Protein 6IIX (pdb70)

Foldseek 3Di:
DQLVCLCVVQVHDPVCSVVSVVLVVLFFDPPHFDFDADVVQVVVCVLLQADPVLSVLCRVPPDDCVVPVSLSSCLRSLLSVLLVCQVPQVDQLDSGAQTDCVVPSCSQASLVRSLRRLLVVLVVVCVVLVNDPVFLSVLSSCQNVQQVLCCQLPVDGHHGVRSVCSQSSSNQWTDQFQKIWGWDADPVRQTAIEIDGRPPDDAPAPVRVLNSLQVPCVVCCRRVVVRRHFKYKYWALLLFPVCPVFDDPVHPSVVVSVQWDFDDDDDDFLDAVCLVRLCCVPFVDDPDDLVPTDDPDSSSVVSSVQVVVVTHGGTTMTMHGGD

Radius of gyration: 20.53 Å; Cα contacts (8 Å, |Δi|>4): 499; chains: 1; bounding box: 49×58×38 Å

B-factor: mean 24.67, std 11.93, range [8.08, 101.29]

Secondary structure (DSSP, 8-state):
--HHHHHHHHT--GGGHHHHHHHHHH-S-SS------HHHHHHHHHHTT--HHHHHHHHHH---TTTSHHHHHHHHHHHHHHHTTTT-TTS-----PPPPGGGHHHHHTHHHHHHHHHHHHHHHHHHHTT--HHHHHHHHTHHHHHHHHHHHHHSS-----HHHHHHHHTT-EEEETTEEEEEEE-TT--EEEEEE--STTSS--HHHHHHHHHHHHHHHHHH-TTT---EEEEEEGGG-GGGGGTS-TT-HHHHHHTT-EE-SPPPPTT--TTHHHHHHHHH---S--GGGS---SHHHHHHHHHHHTT-----EEEEEE--

Structure (mmCIF, N/CA/C/O backbone):
data_6IIX
#
_entry.id   6IIX
#
_cell.length_a   132.536
_cell.length_b   132.536
_cell.length_c   48.598
_cell.angle_alpha   90.00
_cell.angle_beta   90.00
_cell.angle_gamma   120.00
#
_symmetry.space_group_name_H-M   'P 65'
#
loop_
_entity.id
_entity.type
_entity.pdbx_description
1 polymer acyltransferase
2 non-polymer 'OCTANOYL-COENZYME A'
3 non-polymer 'SULFATE ION'
4 water water
#
loop_
_atom_site.group_PDB
_atom_site.id
_atom_site.type_symbol
_atom_site.label_atom_id
_atom_site.label_alt_id
_atom_site.label_comp_id
_atom_site.label_asym_id
_atom_site.label_entity_id
_atom_site.label_seq_id
_atom_site.pdbx_PDB_ins_code
_atom_site.Cartn_x
_atom_site.Cartn_y
_atom_site.Cartn_z
_atom_site.occupancy
_atom_site.B_iso_or_equiv
_atom_site.auth_seq_id
_atom_site.auth_comp_id
_atom_site.auth_asym_id
_atom_site.auth_atom_id
_atom_site.pdbx_PDB_model_num
ATOM 1 N N . MET A 1 23 ? -47.323 -37.396 10.192 1.00 50.80 1 MET A N 1
ATOM 2 C CA A MET A 1 23 ? -46.061 -36.643 10.425 0.50 49.95 1 MET A CA 1
ATOM 3 C CA B MET A 1 23 ? -46.078 -36.580 10.380 0.50 49.79 1 MET A CA 1
ATOM 4 C C . MET A 1 23 ? -46.235 -35.638 11.549 1.00 51.08 1 MET A C 1
ATOM 5 O O . MET A 1 23 ? -47.323 -35.108 11.760 1.00 52.30 1 MET A O 1
ATOM 14 N N . ASP A 1 24 ? -45.146 -35.394 12.271 1.00 51.09 2 ASP A N 1
ATOM 15 C CA . ASP A 1 24 ? -45.148 -34.393 13.324 1.00 52.83 2 ASP A CA 1
ATOM 16 C C . ASP A 1 24 ? -44.436 -33.143 12.778 1.00 48.49 2 ASP A C 1
ATOM 17 O O . ASP A 1 24 ? -43.657 -33.239 11.820 1.00 49.73 2 ASP A O 1
ATOM 22 N N . PRO A 1 25 ? -44.718 -31.970 13.367 1.00 43.47 3 PRO A N 1
ATOM 23 C CA . PRO A 1 25 ? -44.195 -30.719 12.811 1.00 41.76 3 PRO A CA 1
ATOM 24 C C . PRO A 1 25 ? -42.674 -30.579 12.802 1.00 38.36 3 PRO A C 1
ATOM 25 O O . PRO A 1 25 ? -42.157 -29.870 11.952 1.00 33.17 3 PRO A O 1
ATOM 29 N N . GLU A 1 26 ? -41.964 -31.221 13.733 1.00 38.32 4 GLU A N 1
ATOM 30 C CA . GLU A 1 26 ? -40.493 -31.149 13.723 1.00 38.90 4 GLU A CA 1
ATOM 31 C C . GLU A 1 26 ? -39.875 -31.855 12.523 1.00 35.02 4 GLU A C 1
ATOM 32 O O . GLU A 1 26 ? -38.907 -31.361 11.943 1.00 32.54 4 GLU A O 1
ATOM 38 N N . THR A 1 27 ? -40.444 -32.998 12.155 1.00 35.66 5 THR A N 1
ATOM 39 C CA . THR A 1 27 ? -40.043 -33.738 10.960 1.00 34.58 5 THR A CA 1
ATOM 40 C C . THR A 1 27 ? -40.225 -32.896 9.699 1.00 32.63 5 THR A C 1
ATOM 41 O O . THR A 1 27 ? -39.376 -32.909 8.796 1.00 31.46 5 THR A O 1
ATOM 45 N N . VAL A 1 28 ? -41.346 -32.179 9.646 1.00 31.51 6 VAL A N 1
ATOM 46 C CA . VAL A 1 28 ? -41.667 -31.302 8.522 1.00 28.44 6 VAL A CA 1
ATOM 47 C C . VAL A 1 28 ? -40.663 -30.164 8.488 1.00 26.87 6 VAL A C 1
ATOM 48 O O . VAL A 1 28 ? -40.090 -29.869 7.446 1.00 23.43 6 VAL A O 1
ATOM 52 N N . ARG A 1 29 ? -40.439 -29.518 9.631 1.00 25.54 7 ARG A N 1
ATOM 53 C CA . ARG A 1 29 ? -39.520 -28.385 9.666 1.00 26.80 7 ARG A CA 1
ATOM 54 C C . ARG A 1 29 ? -38.133 -28.787 9.173 1.00 26.17 7 ARG A C 1
ATOM 55 O O . ARG A 1 29 ? -37.503 -28.094 8.362 1.00 25.98 7 ARG A O 1
ATOM 63 N N . ILE A 1 30 ? -37.664 -29.909 9.701 1.00 27.44 8 ILE A N 1
ATOM 64 C CA . ILE A 1 30 ? -36.335 -30.418 9.378 1.00 28.69 8 ILE A CA 1
ATOM 65 C C . ILE A 1 30 ? -36.255 -30.815 7.903 1.00 25.97 8 ILE A C 1
ATOM 66 O O . ILE A 1 30 ? -35.310 -30.418 7.205 1.00 24.82 8 ILE A O 1
ATOM 71 N N . ALA A 1 31 ? -37.246 -31.568 7.428 1.00 25.28 9 ALA A N 1
ATOM 72 C CA . ALA A 1 31 ? -37.269 -32.024 6.022 1.00 23.25 9 ALA A CA 1
ATOM 73 C C . ALA A 1 31 ? -37.300 -30.896 5.020 1.00 22.16 9 ALA A C 1
ATOM 74 O O . ALA A 1 31 ? -36.649 -30.975 3.965 1.00 21.16 9 ALA A O 1
ATOM 76 N N . LEU A 1 32 ? -38.058 -29.837 5.321 1.00 20.05 10 LEU A N 1
ATOM 77 C CA . LEU A 1 32 ? -38.137 -28.713 4.416 1.00 20.06 10 LEU A CA 1
ATOM 78 C C . LEU A 1 32 ? -37.030 -27.688 4.584 1.00 20.24 10 LEU A C 1
ATOM 79 O O . LEU A 1 32 ? -36.920 -26.796 3.766 1.00 20.39 10 LEU A O 1
ATOM 84 N N . GLY A 1 33 ? -36.203 -27.814 5.628 1.00 22.14 11 GLY A N 1
ATOM 85 C CA . GLY A 1 33 ? -35.079 -26.892 5.829 1.00 22.88 11 GLY A CA 1
ATOM 86 C C . GLY A 1 33 ? -35.496 -25.580 6.474 1.00 23.48 11 GLY A C 1
ATOM 87 O O . GLY A 1 33 ? -34.807 -24.580 6.330 1.00 23.97 11 GLY A O 1
ATOM 88 N N . LEU A 1 34 ? -36.623 -25.586 7.179 1.00 24.05 12 LEU A N 1
ATOM 89 C CA . LEU A 1 34 ? -37.184 -24.354 7.747 1.00 24.91 12 LEU A CA 1
ATOM 90 C C . LEU A 1 34 ? -36.461 -24.040 9.050 1.00 27.57 12 LEU A C 1
ATOM 91 O O . LEU A 1 34 ? -36.055 -24.946 9.776 1.00 28.30 12 LEU A O 1
ATOM 96 N N . GLU A 1 35 ? -36.306 -22.756 9.332 1.00 30.85 13 GLU A N 1
ATOM 97 C CA . GLU A 1 35 ? -35.552 -22.316 10.507 1.00 34.30 13 GLU A CA 1
ATOM 98 C C . GLU A 1 35 ? -36.305 -22.544 11.821 1.00 35.66 13 GLU A C 1
ATOM 99 O O . GLU A 1 35 ? -37.533 -22.683 11.847 1.00 31.61 13 GLU A O 1
ATOM 105 N N . GLU A 1 36 ? -35.563 -22.578 12.925 1.00 37.50 14 GLU A N 1
ATOM 106 C CA . GLU A 1 36 ? -36.157 -22.917 14.220 1.00 39.30 14 GLU A CA 1
ATOM 107 C C . GLU A 1 36 ? -37.314 -22.001 14.630 1.00 36.77 14 GLU A C 1
ATOM 108 O O . GLU A 1 36 ? -38.299 -22.476 15.199 1.00 36.05 14 GLU A O 1
ATOM 114 N N . ARG A 1 37 ? -37.221 -20.713 14.309 1.00 36.46 15 ARG A N 1
ATOM 115 C CA . ARG A 1 37 ? -38.283 -19.772 14.677 1.00 38.63 15 ARG A CA 1
ATOM 116 C C . ARG A 1 37 ? -39.640 -20.039 13.977 1.00 37.94 15 ARG A C 1
ATOM 117 O O . ARG A 1 37 ? -40.641 -19.427 14.356 1.00 39.08 15 ARG A O 1
ATOM 125 N N . THR A 1 38 ? -39.695 -20.958 12.997 1.00 32.55 16 THR A N 1
ATOM 126 C CA . THR A 1 38 ? -40.974 -21.359 12.391 1.00 30.02 16 THR A CA 1
ATOM 127 C C . THR A 1 38 ? -41.721 -22.419 13.216 1.00 30.69 16 THR A C 1
ATOM 128 O O . THR A 1 38 ? -42.876 -22.742 12.908 1.00 31.19 16 THR A O 1
ATOM 132 N N . ALA A 1 39 ? -41.082 -22.974 14.246 1.00 31.18 17 ALA A N 1
ATOM 133 C CA . ALA A 1 39 ? -41.653 -24.103 14.983 1.00 31.07 17 ALA A CA 1
ATOM 134 C C . ALA A 1 39 ? -43.028 -23.803 15.570 1.00 30.45 17 ALA A C 1
ATOM 135 O O . ALA A 1 39 ? -43.920 -24.635 15.481 1.00 29.53 17 ALA A O 1
ATOM 137 N N . ALA A 1 40 ? -43.202 -22.608 16.133 1.00 31.37 18 ALA A N 1
ATOM 138 C CA . ALA A 1 40 ? -44.493 -22.213 16.717 1.00 32.22 18 ALA A CA 1
ATOM 139 C C . ALA A 1 40 ? -45.627 -22.234 15.695 1.00 31.96 18 ALA A C 1
ATOM 140 O O . ALA A 1 40 ? -46.726 -22.726 15.990 1.00 33.01 18 ALA A O 1
ATOM 142 N N . TRP A 1 41 ? -45.355 -21.690 14.504 1.00 31.65 19 TRP A N 1
ATOM 143 C CA . TRP A 1 41 ? -46.290 -21.745 13.357 1.00 29.42 19 TRP A CA 1
ATOM 144 C C . TRP A 1 41 ? -46.629 -23.181 12.983 1.00 28.36 19 TRP A C 1
ATOM 145 O O . TRP A 1 41 ? -47.795 -23.528 12.812 1.00 26.68 19 TRP A O 1
ATOM 156 N N . LEU A 1 42 ? -45.610 -24.034 12.892 1.00 29.03 20 LEU A N 1
ATOM 157 C CA . LEU A 1 42 ? -45.851 -25.423 12.531 1.00 28.79 20 LEU A CA 1
ATOM 158 C C . LEU A 1 42 ? -46.642 -26.157 13.621 1.00 28.90 20 LEU A C 1
ATOM 159 O O . LEU A 1 42 ? -47.462 -27.001 13.313 1.00 27.72 20 LEU A O 1
ATOM 164 N N . THR A 1 43 ? -46.397 -25.831 14.890 1.00 30.51 21 THR A N 1
ATOM 165 C CA . THR A 1 43 ? -47.205 -26.371 15.993 1.00 31.55 21 THR A CA 1
ATOM 166 C C . THR A 1 43 ? -48.673 -25.930 15.870 1.00 30.82 21 THR A C 1
ATOM 167 O O . THR A 1 43 ? -49.598 -26.723 16.047 1.00 30.77 21 THR A O 1
ATOM 171 N N . GLU A 1 44 ? -48.875 -24.665 15.541 1.00 33.09 22 GLU A N 1
ATOM 172 C CA . GLU A 1 44 ? -50.218 -24.132 15.343 1.00 33.47 22 GLU A CA 1
ATOM 173 C C . GLU A 1 44 ? -50.954 -24.852 14.214 1.00 32.10 22 GLU A C 1
ATOM 174 O O . GLU A 1 44 ? -52.118 -25.228 14.371 1.00 28.59 22 GLU A O 1
ATOM 180 N N . LEU A 1 45 ? -50.254 -25.066 13.091 1.00 30.58 23 LEU A N 1
ATOM 181 C CA . LEU A 1 45 ? -50.796 -25.817 11.950 1.00 30.65 23 LEU A CA 1
ATOM 182 C C . LEU A 1 45 ? -51.084 -27.277 12.245 1.00 30.28 23 LEU A C 1
ATOM 183 O O . LEU A 1 45 ? -52.074 -27.835 11.755 1.00 28.66 23 LEU A O 1
ATOM 188 N N . ASP A 1 46 ? -50.199 -27.902 13.016 1.00 32.68 24 ASP A N 1
ATOM 189 C CA . ASP A 1 46 ? -50.403 -29.272 13.483 1.00 33.94 24 ASP A CA 1
ATOM 190 C C . ASP A 1 46 ? -51.725 -29.376 14.263 1.00 34.37 24 ASP A C 1
ATOM 191 O O . ASP A 1 46 ? -52.543 -30.252 13.992 1.00 34.47 24 ASP A O 1
ATOM 196 N N . GLU A 1 47 ? -51.944 -28.457 15.200 1.00 37.61 25 GLU A N 1
ATOM 197 C CA . GLU A 1 47 ? -53.173 -28.463 16.011 1.00 39.38 25 GLU A CA 1
ATOM 198 C C . GLU A 1 47 ? -54.433 -28.153 15.193 1.00 38.37 25 GLU A C 1
ATOM 199 O O . GLU A 1 47 ? -55.481 -28.746 15.425 1.00 36.34 25 GLU A O 1
ATOM 205 N N . LEU A 1 48 ? -54.316 -27.250 14.222 1.00 34.65 26 LEU A N 1
ATOM 206 C CA . LEU A 1 48 ? -55.401 -26.966 13.284 1.00 33.63 26 LEU A CA 1
ATOM 207 C C . LEU A 1 48 ? -55.772 -28.187 12.433 1.00 33.52 26 LEU A C 1
ATOM 208 O O . LEU A 1 48 ? -56.959 -28.474 12.214 1.00 31.59 26 LEU A O 1
ATOM 213 N N . GLY A 1 49 ? -54.757 -28.889 11.932 1.00 33.51 27 GLY A N 1
ATOM 214 C CA . GLY A 1 49 ? -54.974 -30.134 11.192 1.00 32.82 27 GLY A CA 1
ATOM 215 C C . GLY A 1 49 ? -55.460 -29.925 9.775 1.00 32.65 27 GLY A C 1
ATOM 216 O O . GLY A 1 49 ? -55.571 -28.776 9.322 1.00 30.76 27 GLY A O 1
ATOM 217 N N . PRO A 1 50 ? -55.757 -31.030 9.057 1.00 32.48 28 PRO A N 1
ATOM 218 C CA . PRO A 1 50 ? -56.182 -30.927 7.666 1.00 32.65 28 PRO A CA 1
ATOM 219 C C . PRO A 1 50 ? -57.567 -30.296 7.541 1.00 31.14 28 PRO A C 1
ATOM 220 O O . PRO A 1 50 ? -58.321 -30.284 8.515 1.00 28.86 28 PRO A O 1
ATOM 224 N N . PRO A 1 51 ? -57.883 -29.747 6.360 1.00 31.61 29 PRO A N 1
ATOM 225 C CA . PRO A 1 51 ? -59.181 -29.118 6.134 1.00 33.29 29 PRO A CA 1
ATOM 226 C C . PRO A 1 51 ? -60.294 -30.161 6.064 1.00 36.42 29 PRO A C 1
ATOM 227 O O . PRO A 1 51 ? -60.026 -31.310 5.724 1.00 33.99 29 PRO A O 1
ATOM 231 N N . ALA A 1 52 ? -61.523 -29.748 6.385 1.00 39.61 30 ALA A N 1
ATOM 232 C CA . ALA A 1 52 ? -62.706 -30.608 6.264 1.00 42.17 30 ALA A CA 1
ATOM 233 C C . ALA A 1 52 ? -62.871 -31.086 4.818 1.00 45.28 30 ALA A C 1
ATOM 234 O O . ALA A 1 52 ? -63.026 -32.278 4.568 1.00 46.68 30 ALA A O 1
ATOM 236 N N . GLU A 1 53 ? -62.813 -30.149 3.877 1.00 46.96 31 GLU A N 1
ATOM 237 C CA . GLU A 1 53 ? -62.764 -30.479 2.456 1.00 48.69 31 GLU A CA 1
ATOM 238 C C . GLU A 1 53 ? -61.301 -30.745 2.114 1.00 46.39 31 GLU A C 1
ATOM 239 O O . GLU A 1 53 ? -60.491 -29.821 2.216 1.00 43.61 31 GLU A O 1
ATOM 245 N N . PRO A 1 54 ? -60.948 -31.989 1.711 1.00 43.67 32 PRO A N 1
ATOM 246 C CA . PRO A 1 54 ? -59.523 -32.250 1.414 1.00 43.88 32 PRO A CA 1
ATOM 247 C C . PRO A 1 54 ? -58.964 -31.382 0.269 1.00 41.36 32 PRO A C 1
ATOM 248 O O . PRO A 1 54 ? -59.718 -30.953 -0.615 1.00 40.50 32 PRO A O 1
ATOM 252 N N . VAL A 1 55 ? -57.661 -31.112 0.302 1.00 40.93 33 VAL A N 1
ATOM 253 C CA . VAL A 1 55 ? -57.038 -30.258 -0.717 1.00 40.65 33 VAL A CA 1
ATOM 254 C C . VAL A 1 55 ? -56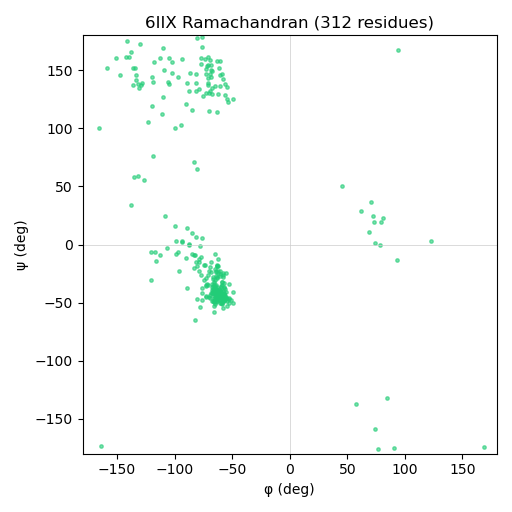.995 -30.959 -2.065 1.00 42.79 33 VAL A C 1
ATOM 255 O O . VAL A 1 55 ? -56.533 -32.091 -2.163 1.00 42.71 33 VAL A O 1
ATOM 259 N N . ARG A 1 56 ? -57.459 -30.259 -3.094 1.00 42.20 34 ARG A N 1
ATOM 260 C CA . ARG A 1 56 ? -57.339 -30.706 -4.465 1.00 41.07 34 ARG A CA 1
ATOM 261 C C . ARG A 1 56 ? -56.538 -29.656 -5.223 1.00 37.81 34 ARG A C 1
ATOM 262 O O . ARG A 1 56 ? -56.957 -28.492 -5.293 1.00 38.27 34 ARG A O 1
ATOM 270 N N . LEU A 1 57 ? -55.386 -30.046 -5.764 1.00 31.72 35 LEU A N 1
ATOM 271 C CA . LEU A 1 57 ? -54.700 -29.209 -6.724 1.00 30.09 35 LEU A CA 1
ATOM 272 C C . LEU A 1 57 ? -55.229 -29.516 -8.089 1.00 29.26 35 LEU A C 1
ATOM 273 O O . LEU A 1 57 ? -55.300 -30.688 -8.460 1.00 30.79 35 LEU A O 1
ATOM 278 N N . PRO A 1 58 ? -55.572 -28.478 -8.867 1.00 28.17 36 PRO A N 1
ATOM 279 C CA . PRO A 1 58 ? -55.779 -28.748 -10.269 1.00 28.09 36 PRO A CA 1
ATOM 280 C C . PRO A 1 58 ? -54.438 -29.120 -10.891 1.00 28.47 36 PRO A C 1
ATOM 281 O O . PRO A 1 58 ? -53.366 -28.703 -10.421 1.00 26.98 36 PRO A O 1
ATOM 285 N N . ARG A 1 59 ? -54.507 -29.958 -11.901 1.00 30.63 37 ARG A N 1
ATOM 286 C CA . ARG A 1 59 ? -53.321 -30.467 -12.541 1.00 30.78 37 ARG A CA 1
ATOM 287 C C . ARG A 1 59 ? -53.592 -30.449 -14.018 1.00 30.45 37 ARG A C 1
ATOM 288 O O . ARG A 1 59 ? -54.737 -30.282 -14.437 1.00 30.37 37 ARG A O 1
ATOM 296 N N . GLY A 1 60 ? -52.529 -30.593 -14.803 1.00 33.23 38 GLY A N 1
ATOM 297 C CA . GLY A 1 60 ? -52.646 -30.649 -16.259 1.00 34.20 38 GLY A CA 1
ATOM 298 C C . GLY A 1 60 ? -53.325 -29.423 -16.839 1.00 38.13 38 GLY A C 1
ATOM 299 O O . GLY A 1 60 ? -53.065 -28.293 -16.394 1.00 33.81 38 GLY A O 1
ATOM 300 N N . GLU A 1 61 ? -54.222 -29.639 -17.801 1.00 39.68 39 GLU A N 1
ATOM 301 C CA . GLU A 1 61 ? -54.851 -28.537 -18.534 1.00 42.63 39 GLU A CA 1
ATOM 302 C C . GLU A 1 61 ? -55.847 -27.734 -17.712 1.00 40.09 39 GLU A C 1
ATOM 303 O O . GLU A 1 61 ? -56.092 -26.568 -18.033 1.00 39.44 39 GLU A O 1
ATOM 309 N N . GLU A 1 62 ? -56.436 -28.355 -16.694 1.00 36.78 40 GLU A N 1
ATOM 310 C CA . GLU A 1 62 ? -57.287 -27.637 -15.751 1.00 36.73 40 GLU A CA 1
ATOM 311 C C . GLU A 1 62 ? -56.464 -26.578 -15.033 1.00 32.86 40 GLU A C 1
ATOM 312 O O . GLU A 1 62 ? -56.906 -25.440 -14.891 1.00 29.94 40 GLU A O 1
ATOM 318 N N . ALA A 1 63 ? -55.282 -26.981 -14.576 1.00 31.25 41 ALA A N 1
ATOM 319 C CA . ALA A 1 63 ? -54.347 -26.061 -13.936 1.00 29.60 41 ALA A CA 1
ATOM 320 C C . ALA A 1 63 ? -53.873 -24.985 -14.915 1.00 29.74 41 ALA A C 1
ATOM 321 O O . ALA A 1 63 ? -53.770 -23.809 -14.546 1.00 23.73 41 ALA A O 1
ATOM 323 N N . ARG A 1 64 ? -53.600 -25.359 -16.167 1.00 27.89 42 ARG A N 1
ATOM 324 C CA . ARG A 1 64 ? -53.206 -24.356 -17.166 1.00 29.84 42 ARG A CA 1
ATOM 325 C C . ARG A 1 64 ? -54.288 -23.314 -17.421 1.00 28.31 42 ARG A C 1
ATOM 326 O O . ARG A 1 64 ? -53.982 -22.130 -17.536 1.00 28.00 42 ARG A O 1
ATOM 334 N N . ASP A 1 65 ? -55.541 -23.759 -17.503 1.00 28.44 43 ASP A N 1
ATOM 335 C CA . ASP A 1 65 ? -56.674 -22.855 -17.696 1.00 30.01 43 ASP A CA 1
ATOM 336 C C . ASP A 1 65 ? -56.836 -21.895 -16.501 1.00 26.81 43 ASP A C 1
ATOM 337 O O . ASP A 1 65 ? -57.051 -20.708 -16.706 1.00 26.58 43 ASP A O 1
ATOM 342 N N . LEU A 1 66 ? -56.724 -22.418 -15.288 1.00 24.90 44 LEU A N 1
ATOM 343 C CA . LEU A 1 66 ? -56.827 -21.571 -14.072 1.00 24.25 44 LEU A CA 1
ATOM 344 C C . LEU A 1 66 ? -55.663 -20.558 -13.985 1.00 23.70 44 LEU A C 1
ATOM 345 O O . LEU A 1 66 ? -55.868 -19.355 -13.724 1.00 21.18 44 LEU A O 1
ATOM 350 N N . LEU A 1 67 ? -54.444 -21.041 -14.206 1.00 21.93 45 LEU A N 1
ATOM 351 C CA . LEU A 1 67 ? -53.276 -20.171 -14.216 1.00 22.02 45 LEU A CA 1
ATOM 352 C C . LEU A 1 67 ? -53.354 -19.035 -15.247 1.00 22.66 45 LEU A C 1
ATOM 353 O O . LEU A 1 67 ? -52.964 -17.901 -14.951 1.00 20.25 45 LEU A O 1
ATOM 358 N N . ARG A 1 68 ? -53.883 -19.340 -16.437 1.00 23.33 46 ARG A N 1
ATOM 359 C CA . ARG A 1 68 ? -54.117 -18.334 -17.473 1.00 26.14 46 ARG A CA 1
ATOM 360 C C . ARG A 1 68 ? -55.180 -17.315 -17.045 1.00 24.14 46 ARG A C 1
ATOM 361 O O . ARG A 1 68 ? -54.982 -16.125 -17.209 1.00 24.16 46 ARG A O 1
ATOM 369 N N . ARG A 1 69 ? -56.275 -17.783 -16.464 1.00 24.36 47 ARG A N 1
ATOM 370 C CA . ARG A 1 69 ? -57.295 -16.882 -15.893 1.00 25.34 47 ARG A CA 1
ATOM 371 C C . ARG A 1 69 ? -56.746 -15.957 -14.789 1.00 24.01 47 ARG A C 1
ATOM 372 O O . ARG A 1 69 ? -57.174 -14.788 -14.657 1.00 23.07 47 ARG A O 1
ATOM 380 N N . LEU A 1 70 ? -55.773 -16.459 -14.043 1.00 20.28 48 LEU A N 1
ATOM 381 C CA . LEU A 1 70 ? -55.066 -15.651 -13.043 1.00 19.60 48 LEU A CA 1
ATOM 382 C C . LEU A 1 70 ? -53.894 -14.829 -13.588 1.00 18.69 48 LEU A C 1
ATOM 383 O O . LEU A 1 70 ? -53.144 -14.253 -12.813 1.00 16.66 48 LEU A O 1
ATOM 388 N N . GLU A 1 71 ? -53.740 -14.756 -14.918 1.00 19.09 49 GLU A N 1
ATOM 389 C CA . GLU A 1 71 ? -52.720 -13.933 -15.593 1.00 19.38 49 GLU A CA 1
ATOM 390 C C . GLU A 1 71 ? -51.270 -14.316 -15.255 1.00 18.12 49 GLU A C 1
ATOM 391 O O . GLU A 1 71 ? -50.364 -13.491 -15.296 1.00 18.09 49 GLU A O 1
ATOM 397 N N . VAL A 1 72 ? -51.060 -15.592 -14.933 1.00 17.51 50 VAL A N 1
ATOM 398 C CA . VAL A 1 72 ? -49.727 -16.105 -14.644 1.00 17.50 50 VAL A CA 1
ATOM 399 C C . VAL A 1 72 ? -49.025 -16.240 -16.004 1.00 19.19 50 VAL A C 1
ATOM 400 O O . VAL A 1 72 ? -49.608 -16.800 -16.912 1.00 19.94 50 VAL A O 1
ATOM 404 N N . PRO A 1 73 ? -47.824 -15.674 -16.149 1.00 21.24 51 PRO A N 1
ATOM 405 C CA . PRO A 1 73 ? -47.152 -15.770 -17.457 1.00 22.42 51 PRO A CA 1
ATOM 406 C C . PRO A 1 73 ? -46.920 -17.212 -17.896 1.00 24.07 51 PRO A C 1
ATOM 407 O O . PRO A 1 73 ? -46.721 -18.089 -17.070 1.00 21.38 51 PRO A O 1
ATOM 411 N N . GLU A 1 74 ? -46.979 -17.438 -19.208 1.00 26.27 52 GLU A N 1
ATOM 412 C CA . GLU A 1 74 ? -46.972 -18.796 -19.763 1.00 27.32 52 GLU A CA 1
ATOM 413 C C . GLU A 1 74 ? -45.757 -19.640 -19.324 1.00 25.18 52 GLU A C 1
ATOM 414 O O . GLU A 1 74 ? -45.897 -20.838 -19.040 1.00 26.51 52 GLU A O 1
ATOM 420 N N . LEU A 1 75 ? -44.588 -19.017 -19.236 1.00 25.66 53 LEU A N 1
ATOM 421 C CA . LEU A 1 75 ? -43.374 -19.707 -18.794 1.00 27.36 53 LEU A CA 1
ATOM 422 C C . LEU A 1 75 ? -43.515 -20.285 -17.389 1.00 26.42 53 LEU A C 1
ATOM 423 O O . LEU A 1 75 ? -43.212 -21.450 -17.126 1.00 23.02 53 LEU A O 1
ATOM 428 N N . ASP A 1 76 ? -43.970 -19.435 -16.475 1.00 23.50 54 ASP A N 1
ATOM 429 C CA . ASP A 1 76 ? -44.135 -19.830 -15.091 1.00 22.00 54 ASP A CA 1
ATOM 430 C C . ASP A 1 76 ? -45.222 -20.866 -14.957 1.00 19.56 54 ASP A C 1
ATOM 431 O O . ASP A 1 76 ? -45.060 -21.790 -14.178 1.00 20.73 54 ASP A O 1
ATOM 436 N N . ALA A 1 77 ? -46.314 -20.706 -15.706 1.00 19.29 55 ALA A N 1
ATOM 437 C CA . ALA A 1 77 ? -47.462 -21.584 -15.636 1.00 20.11 55 ALA A CA 1
ATOM 438 C C . ALA A 1 77 ? -47.072 -23.023 -15.996 1.00 21.02 55 ALA A C 1
ATOM 439 O O . ALA A 1 77 ? -47.421 -23.953 -15.295 1.00 19.64 55 ALA A O 1
ATOM 441 N N . GLU A 1 78 ? -46.341 -23.166 -17.095 1.00 23.74 56 GLU A N 1
ATOM 442 C CA . GLU A 1 78 ? -45.808 -24.472 -17.518 1.00 24.62 56 GLU A CA 1
ATOM 443 C C . GLU A 1 78 ? -44.960 -25.095 -16.401 1.00 22.78 56 GLU A C 1
ATOM 444 O O . GLU A 1 78 ? -45.100 -26.285 -16.093 1.00 21.58 56 GLU A O 1
ATOM 450 N N . GLU A 1 79 ? -44.102 -24.287 -15.777 1.00 21.81 57 GLU A N 1
ATOM 451 C CA . GLU A 1 79 ? -43.258 -24.764 -14.685 1.00 21.06 57 GLU A CA 1
ATOM 452 C C . GLU A 1 79 ? -44.031 -25.169 -13.429 1.00 19.40 57 GLU A C 1
ATOM 453 O O . GLU A 1 79 ? -43.697 -26.148 -12.778 1.00 17.32 57 GLU A O 1
ATOM 459 N N . ILE A 1 80 ? -45.057 -24.390 -13.079 1.00 18.38 58 ILE A N 1
ATOM 460 C CA . ILE A 1 80 ? -45.934 -24.706 -11.951 1.00 16.96 58 ILE A CA 1
ATOM 461 C C . ILE A 1 80 ? -46.691 -26.024 -12.152 1.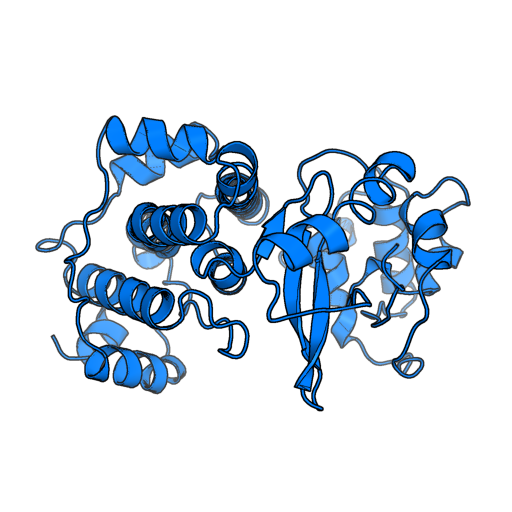00 17.07 58 ILE A C 1
ATOM 462 O O . ILE A 1 80 ? -46.758 -26.844 -11.250 1.00 17.70 58 ILE A O 1
ATOM 467 N N . VAL A 1 81 ? -47.235 -26.235 -13.341 1.00 18.45 59 VAL A N 1
ATOM 468 C CA . VAL A 1 81 ? -47.988 -27.460 -13.611 1.00 19.75 59 VAL A CA 1
ATOM 469 C C . VAL A 1 81 ? -47.026 -28.664 -13.561 1.00 19.52 59 VAL A C 1
ATOM 470 O O . VAL A 1 81 ? -47.360 -29.707 -12.975 1.00 19.57 59 VAL A O 1
ATOM 474 N N . ALA A 1 82 ? -45.838 -28.496 -14.128 1.00 20.43 60 ALA A N 1
ATOM 475 C CA . ALA A 1 82 ? -44.878 -29.618 -14.216 1.00 20.88 60 ALA A CA 1
ATOM 476 C C . ALA A 1 82 ? -44.441 -30.104 -12.842 1.00 21.36 60 ALA A C 1
ATOM 477 O O . ALA A 1 82 ? -44.316 -31.304 -12.630 1.00 22.88 60 ALA A O 1
ATOM 479 N N . ALA A 1 83 ? -44.240 -29.167 -11.915 1.00 20.31 61 ALA A N 1
ATOM 480 C CA . ALA A 1 83 ? -43.695 -29.451 -10.578 1.00 19.97 61 ALA A CA 1
ATOM 481 C C . ALA A 1 83 ? -44.736 -29.689 -9.476 1.00 18.98 61 ALA A C 1
ATOM 482 O O . ALA A 1 83 ? -44.362 -29.904 -8.307 1.00 19.31 61 ALA A O 1
ATOM 484 N N . ALA A 1 84 ? -46.022 -29.687 -9.833 1.00 19.49 62 ALA A N 1
ATOM 485 C CA . ALA A 1 84 ? -47.098 -29.844 -8.861 1.00 19.70 62 ALA A CA 1
ATOM 486 C C . ALA A 1 84 ? -46.824 -31.025 -7.959 1.00 21.98 62 ALA A C 1
ATOM 487 O O . ALA A 1 84 ? -46.559 -32.133 -8.455 1.00 21.73 62 ALA A O 1
ATOM 489 N N . PRO A 1 85 ? -46.832 -30.803 -6.649 1.00 20.53 63 PRO A N 1
ATOM 490 C CA . PRO A 1 85 ? -46.408 -31.855 -5.760 1.00 21.22 63 PRO A CA 1
ATOM 491 C C . PRO A 1 85 ? -47.451 -32.967 -5.577 1.00 22.79 63 PRO A C 1
ATOM 492 O O . PRO A 1 85 ? -48.603 -32.842 -6.000 1.00 21.62 63 PRO A O 1
ATOM 496 N N . ASP A 1 86 ? -46.994 -34.030 -4.931 1.00 23.31 64 ASP A N 1
ATOM 497 C CA . ASP A 1 86 ? -47.718 -35.264 -4.787 1.00 25.85 64 ASP A CA 1
ATOM 498 C C . ASP A 1 86 ? -47.714 -35.642 -3.316 1.00 24.21 64 ASP A C 1
ATOM 499 O O . ASP A 1 86 ? -46.673 -35.557 -2.682 1.00 24.49 64 ASP A O 1
ATOM 504 N N . PRO A 1 87 ? -48.861 -36.103 -2.774 1.00 23.47 65 PRO A N 1
ATOM 505 C CA . PRO A 1 87 ? -48.940 -36.479 -1.358 1.00 24.99 65 PRO A CA 1
ATOM 506 C C . PRO A 1 87 ? -47.943 -37.550 -0.937 1.00 26.20 65 PRO A C 1
ATOM 507 O O . PRO A 1 87 ? -47.430 -37.518 0.178 1.00 26.27 65 PRO A O 1
ATOM 511 N N . ASP A 1 88 ? -47.698 -38.509 -1.819 1.00 26.76 66 ASP A N 1
ATOM 512 C CA . ASP A 1 88 ? -46.805 -39.632 -1.481 1.00 29.13 66 ASP A CA 1
ATOM 513 C C . ASP A 1 88 ? -45.334 -39.284 -1.616 1.00 26.83 66 ASP A C 1
ATOM 514 O O . ASP A 1 88 ? -44.529 -39.589 -0.716 1.00 29.59 66 ASP A O 1
ATOM 519 N N . ARG A 1 89 ? -44.984 -38.652 -2.727 1.00 24.69 67 ARG A N 1
ATOM 520 C CA . ARG A 1 89 ? -43.598 -38.265 -2.977 1.00 25.72 67 ARG A CA 1
ATOM 521 C C . ARG A 1 89 ? -43.146 -37.015 -2.245 1.00 23.89 67 ARG A C 1
ATOM 522 O O . ARG A 1 89 ? -41.959 -36.847 -2.034 1.00 23.43 67 ARG A O 1
ATOM 530 N N . ASP A 1 90 ? -44.084 -36.156 -1.852 1.00 21.86 68 ASP A N 1
ATOM 531 C CA . ASP A 1 90 ? -43.755 -34.896 -1.178 1.00 21.79 68 ASP A CA 1
ATOM 532 C C . ASP A 1 90 ? -44.523 -34.783 0.129 1.00 22.02 68 ASP A C 1
ATOM 533 O O . ASP A 1 90 ? -45.235 -33.792 0.336 1.00 21.91 68 ASP A O 1
ATOM 538 N N . PRO A 1 91 ? -44.402 -35.774 1.038 1.00 22.52 69 PRO A N 1
ATOM 539 C CA . PRO A 1 91 ? -45.295 -35.777 2.189 1.00 23.05 69 PRO A CA 1
ATOM 540 C C . PRO A 1 91 ? -45.147 -34.594 3.141 1.00 22.18 69 PRO A C 1
ATOM 541 O O . PRO A 1 91 ? -46.154 -34.160 3.697 1.00 22.92 69 PRO A O 1
ATOM 545 N N . ALA A 1 92 ? -43.930 -34.087 3.340 1.00 21.84 70 ALA A N 1
ATOM 546 C CA . ALA A 1 92 ? -43.713 -32.929 4.238 1.00 21.68 70 ALA A CA 1
ATOM 547 C C . ALA A 1 92 ? -44.351 -31.685 3.647 1.00 21.34 70 ALA A C 1
ATOM 548 O O . ALA A 1 92 ? -45.091 -30.967 4.318 1.00 20.23 70 ALA A O 1
ATOM 550 N N . LEU A 1 93 ? -44.061 -31.449 2.376 1.00 20.42 71 LEU A N 1
ATOM 551 C CA . LEU A 1 93 ? -44.616 -30.308 1.651 1.00 22.41 71 LEU A CA 1
ATOM 552 C C . LEU A 1 93 ? -46.143 -30.417 1.556 1.00 22.75 71 LEU A C 1
ATOM 553 O O . LEU A 1 93 ? -46.863 -29.424 1.768 1.00 20.66 71 LEU A O 1
ATOM 558 N N . TRP A 1 94 ? -46.647 -31.626 1.279 1.00 21.67 72 TRP A N 1
ATOM 559 C CA . TRP A 1 94 ? -48.094 -31.851 1.266 1.00 21.09 72 TRP A CA 1
ATOM 560 C C . TRP A 1 94 ? -48.784 -31.578 2.616 1.00 21.59 72 TRP A C 1
ATOM 561 O O . TRP A 1 94 ? -49.859 -30.938 2.681 1.00 22.45 72 TRP A O 1
ATOM 572 N N . TRP A 1 95 ? -48.193 -32.074 3.692 1.00 22.39 73 TRP A N 1
ATOM 573 C CA . TRP A 1 95 ? -48.661 -31.780 5.050 1.00 23.28 73 TRP A CA 1
ATOM 574 C C . TRP A 1 95 ? -48.824 -30.255 5.246 1.00 23.60 73 TRP A C 1
ATOM 575 O O . TRP A 1 95 ? -49.863 -29.771 5.732 1.00 22.77 73 TRP A O 1
ATOM 586 N N . LEU A 1 96 ? -47.804 -29.518 4.832 1.00 22.72 74 LEU A N 1
ATOM 587 C CA . LEU A 1 96 ? -47.800 -28.056 4.971 1.00 20.72 74 LEU A CA 1
ATOM 588 C C . LEU A 1 96 ? -48.833 -27.392 4.062 1.00 21.58 74 LEU A C 1
ATOM 589 O O . LEU A 1 96 ? -49.541 -26.473 4.501 1.00 22.27 74 LEU A O 1
ATOM 594 N N . LEU A 1 97 ? -48.956 -27.872 2.827 1.00 20.53 75 LEU A N 1
ATOM 595 C CA . LEU A 1 97 ? -49.944 -27.349 1.886 1.00 21.09 75 LEU A CA 1
ATOM 596 C C . LEU A 1 97 ? -51.358 -27.449 2.433 1.00 21.59 75 LEU A C 1
ATOM 597 O O . LEU A 1 97 ? -52.122 -26.465 2.382 1.00 21.08 75 LEU A O 1
ATOM 602 N N . GLU A 1 98 ? -51.703 -28.619 2.959 1.00 20.81 76 GLU A N 1
ATOM 603 C CA . GLU A 1 98 ? -53.047 -28.850 3.498 1.00 22.71 76 GLU A CA 1
ATOM 604 C C . GLU A 1 98 ? -53.381 -27.913 4.642 1.00 22.01 76 GLU A C 1
ATOM 605 O O . GLU A 1 98 ? -54.460 -27.317 4.674 1.00 22.88 76 GLU A O 1
ATOM 611 N N . ARG A 1 99 ? -52.469 -27.845 5.599 1.00 21.45 77 ARG A N 1
ATOM 612 C CA . ARG A 1 99 ? -52.676 -27.049 6.802 1.00 21.81 77 ARG A CA 1
ATOM 613 C C . ARG A 1 99 ? -52.572 -25.550 6.534 1.00 20.80 77 ARG A C 1
ATOM 614 O O . ARG A 1 99 ? -53.316 -24.774 7.146 1.00 21.60 77 ARG A O 1
ATOM 622 N N . THR A 1 100 ? -51.693 -25.149 5.620 1.00 17.86 78 THR A N 1
ATOM 623 C CA . THR A 1 100 ? -51.594 -23.731 5.252 1.00 17.93 78 THR A CA 1
ATOM 624 C C . THR A 1 100 ? -52.887 -23.288 4.570 1.00 18.38 78 THR A C 1
ATOM 625 O O . THR A 1 100 ? -53.434 -22.214 4.888 1.00 18.53 78 THR A O 1
ATOM 629 N N . HIS A 1 101 ? -53.386 -24.092 3.636 1.00 18.08 79 HIS A N 1
ATOM 630 C CA . HIS A 1 101 ? -54.715 -23.851 3.046 1.00 18.33 79 HIS A CA 1
ATOM 631 C C . HIS A 1 101 ? -55.774 -23.717 4.137 1.00 19.90 79 HIS A C 1
ATOM 632 O O . HIS A 1 101 ? -56.589 -22.792 4.118 1.00 19.38 79 HIS A O 1
ATOM 639 N N . HIS A 1 102 ? -55.755 -24.626 5.106 1.00 19.13 80 HIS A N 1
ATOM 640 C CA . HIS A 1 102 ? -56.746 -24.610 6.163 1.00 21.71 80 HIS A CA 1
ATOM 641 C C . HIS A 1 102 ? -56.622 -23.329 7.005 1.00 20.99 80 HIS A C 1
ATOM 642 O O . HIS A 1 102 ? -57.643 -22.764 7.420 1.00 22.03 80 HIS A O 1
ATOM 649 N N . ALA A 1 103 ? -55.384 -22.884 7.260 1.00 20.15 81 ALA A N 1
ATOM 650 C CA . ALA A 1 103 ? -55.142 -21.720 8.098 1.00 20.91 81 ALA A CA 1
ATOM 651 C C . ALA A 1 103 ? -55.681 -20.460 7.427 1.00 21.49 81 ALA A C 1
ATOM 652 O O . ALA A 1 103 ? -56.070 -19.527 8.120 1.00 23.51 81 ALA A O 1
ATOM 654 N N . ILE A 1 104 ? -55.727 -20.446 6.099 1.00 19.37 82 ILE A N 1
ATOM 655 C CA . ILE A 1 104 ? -56.298 -19.315 5.360 1.00 19.20 82 ILE A CA 1
ATOM 656 C C . ILE A 1 104 ? -57.820 -19.375 5.379 1.00 19.17 82 ILE A C 1
ATOM 657 O O . ILE A 1 104 ? -58.479 -18.396 5.774 1.00 20.57 82 ILE A O 1
ATOM 662 N N . VAL A 1 105 ? -58.389 -20.505 4.964 1.00 18.25 83 VAL A N 1
ATOM 663 C CA . VAL A 1 105 ? -59.849 -20.638 4.890 1.00 19.63 83 VAL A CA 1
ATOM 664 C C . VAL A 1 105 ? -60.578 -20.534 6.234 1.00 20.18 83 VAL A C 1
ATOM 665 O O . VAL A 1 105 ? -61.727 -20.083 6.265 1.00 18.67 83 VAL A O 1
ATOM 669 N N . ARG A 1 106 ? -59.931 -20.919 7.335 1.00 21.24 84 ARG A N 1
ATOM 670 C CA . ARG A 1 106 ? -60.538 -20.74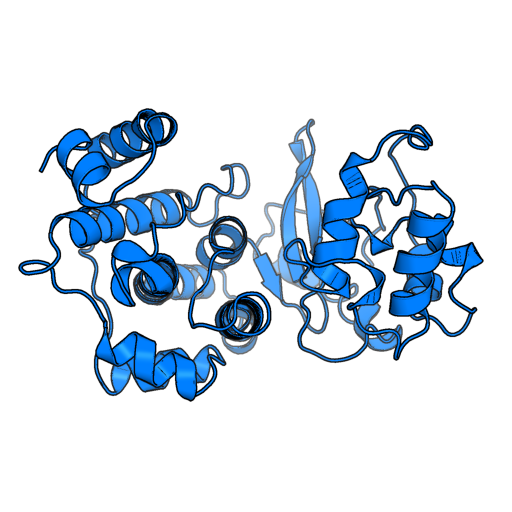4 8.662 1.00 23.40 84 ARG A CA 1
ATOM 671 C C . ARG A 1 106 ? -60.811 -19.242 8.954 1.00 22.73 84 ARG A C 1
ATOM 672 O O . ARG A 1 106 ? -61.628 -18.923 9.822 1.00 21.88 84 ARG A O 1
ATOM 680 N N . HIS A 1 107 ? -60.083 -18.346 8.268 1.00 20.25 85 HIS A N 1
ATOM 681 C CA . HIS A 1 107 ? -60.258 -16.909 8.417 1.00 19.14 85 HIS A CA 1
ATOM 682 C C . HIS A 1 107 ? -60.914 -16.264 7.190 1.00 17.55 85 HIS A C 1
ATOM 683 O O . HIS A 1 107 ? -60.796 -15.059 6.983 1.00 16.35 85 HIS A O 1
ATOM 690 N N . MET A 1 108 ? -61.663 -17.036 6.415 1.00 16.04 86 MET A N 1
ATOM 691 C CA . MET A 1 108 ? -62.411 -16.467 5.299 1.00 15.74 86 MET A CA 1
ATOM 692 C C . MET A 1 108 ? -63.329 -15.353 5.786 1.00 15.85 86 MET A C 1
ATOM 693 O O . MET A 1 108 ? -64.069 -15.525 6.777 1.00 14.77 86 MET A O 1
ATOM 698 N N . GLY A 1 109 ? -63.233 -14.207 5.127 1.00 14.22 87 GLY A N 1
ATOM 699 C CA . GLY A 1 109 ? -64.000 -13.012 5.486 1.00 16.01 87 GLY A CA 1
ATOM 700 C C . GLY A 1 109 ? -63.535 -12.291 6.730 1.00 16.24 87 GLY A C 1
ATOM 701 O O . GLY A 1 109 ? -64.126 -11.258 7.091 1.00 18.48 87 GLY A O 1
ATOM 702 N N . ASP A 1 110 ? -62.475 -12.774 7.381 1.00 15.36 88 ASP A N 1
ATOM 703 C CA . ASP A 1 110 ? -62.039 -12.217 8.683 1.00 17.15 88 ASP A CA 1
ATOM 704 C C . ASP A 1 110 ? -60.877 -11.250 8.480 1.00 15.80 88 ASP A C 1
ATOM 705 O O . ASP A 1 110 ? -59.729 -11.648 8.370 1.00 17.82 88 ASP A O 1
ATOM 710 N N . HIS A 1 111 ? -61.182 -9.970 8.485 1.00 16.57 89 HIS A N 1
ATOM 711 C CA . HIS A 1 111 ? -60.160 -8.952 8.253 1.00 17.38 89 HIS A CA 1
ATOM 712 C C . HIS A 1 111 ? -59.367 -8.579 9.503 1.00 18.37 89 HIS A C 1
ATOM 713 O O . HIS A 1 111 ? -58.372 -7.859 9.401 1.00 20.37 89 HIS A O 1
ATOM 720 N N . ARG A 1 112 ? -59.796 -9.053 10.676 1.00 18.12 90 ARG A N 1
ATOM 721 C CA . ARG A 1 112 ? -59.041 -8.803 11.903 1.00 18.76 90 ARG A CA 1
ATOM 722 C C . ARG A 1 112 ? -57.888 -9.787 12.111 1.00 21.29 90 ARG A C 1
ATOM 723 O O . ARG A 1 112 ? -56.973 -9.476 12.852 1.00 21.86 90 ARG A O 1
ATOM 731 N N . ALA A 1 113 ? -57.933 -10.951 11.461 1.00 21.18 91 ALA A N 1
ATOM 732 C CA . ALA A 1 113 ? -56.845 -11.913 11.544 1.00 22.45 91 ALA A CA 1
ATOM 733 C C . ALA A 1 113 ? -55.600 -11.377 10.850 1.00 21.94 91 ALA A C 1
ATOM 734 O O . ALA A 1 113 ? -55.680 -10.652 9.862 1.00 22.77 91 ALA A O 1
ATOM 736 N N . LYS A 1 114 ? -54.430 -11.688 11.404 1.00 23.59 92 LYS A N 1
ATOM 737 C CA . LYS A 1 114 ? -53.184 -11.208 10.803 1.00 24.80 92 LYS A CA 1
ATOM 738 C C . LYS A 1 114 ? -52.919 -11.965 9.519 1.00 21.56 92 LYS A C 1
ATOM 739 O O . LYS A 1 114 ? -53.415 -13.059 9.373 1.00 20.94 92 LYS A O 1
ATOM 745 N N . PRO A 1 115 ? -52.183 -11.356 8.587 1.00 21.64 93 PRO A N 1
ATOM 746 C CA . PRO A 1 115 ? -51.953 -11.950 7.261 1.00 21.62 93 PRO A CA 1
ATOM 747 C C . PRO A 1 115 ? -50.842 -13.003 7.287 1.00 22.89 93 PRO A C 1
ATOM 748 O O . PRO A 1 115 ? -49.802 -12.837 6.653 1.00 26.58 93 PRO A O 1
ATOM 752 N N . ARG A 1 116 ? -51.076 -14.086 7.994 1.00 23.53 94 ARG A N 1
ATOM 753 C CA . ARG A 1 116 ? -50.037 -15.089 8.167 1.00 25.75 94 ARG A CA 1
ATOM 754 C C . ARG A 1 116 ? -50.212 -16.157 7.099 1.00 22.75 94 ARG A C 1
ATOM 755 O O . ARG A 1 116 ? -51.080 -17.011 7.200 1.00 23.43 94 ARG A O 1
ATOM 763 N N . GLY A 1 117 ? -49.363 -16.086 6.075 1.00 21.07 95 GLY A N 1
ATOM 764 C CA . GLY A 1 117 ? -49.426 -17.008 4.943 1.00 20.34 95 GLY A CA 1
ATOM 765 C C . GLY A 1 117 ? -48.439 -18.146 5.099 1.00 20.66 95 GLY A C 1
ATOM 766 O O . GLY A 1 117 ? -48.439 -19.064 4.300 1.00 20.35 95 GLY A O 1
ATOM 767 N N . GLY A 1 118 ? -47.599 -18.078 6.132 1.00 19.35 96 GLY A N 1
ATOM 768 C CA . GLY A 1 118 ? -46.558 -19.054 6.347 1.00 18.96 96 GLY A CA 1
ATOM 769 C C . GLY A 1 118 ? -45.257 -18.609 5.738 1.00 18.30 96 GLY A C 1
ATOM 770 O O . GLY A 1 118 ? -45.209 -17.672 4.951 1.00 17.85 96 GLY A O 1
ATOM 771 N N . PRO A 1 119 ? -44.162 -19.307 6.096 1.00 18.10 97 PRO A N 1
ATOM 772 C CA . PRO A 1 119 ? -42.857 -18.921 5.642 1.00 18.06 97 PRO A CA 1
ATOM 773 C C . PRO A 1 119 ? -42.603 -19.330 4.191 1.00 18.53 97 PRO A C 1
ATOM 774 O O . PRO A 1 119 ? -43.257 -20.252 3.689 1.00 18.37 97 PRO A O 1
ATOM 778 N N . PRO A 1 120 ? -41.629 -18.695 3.542 1.00 18.97 98 PRO A N 1
ATOM 779 C CA . PRO A 1 120 ? -41.170 -19.184 2.231 1.00 19.06 98 PRO A CA 1
ATOM 780 C C . PRO A 1 120 ? -40.367 -20.466 2.442 1.00 18.88 98 PRO A C 1
ATOM 781 O O . PRO A 1 120 ? -39.718 -20.624 3.472 1.00 19.31 98 PRO A O 1
ATOM 785 N N . LEU A 1 121 ? -40.448 -21.385 1.491 1.00 18.28 99 LEU A N 1
ATOM 786 C CA . LEU A 1 121 ? -39.670 -22.624 1.571 1.00 18.89 99 LEU A CA 1
ATOM 787 C C . LEU A 1 121 ? -38.312 -22.451 0.911 1.00 17.54 99 LEU A C 1
ATOM 788 O O . LEU A 1 121 ? -38.217 -21.833 -0.134 1.00 17.12 99 LEU A O 1
ATOM 793 N N . PRO A 1 122 ? -37.252 -23.003 1.522 1.00 18.00 100 PRO A N 1
ATOM 794 C CA . PRO A 1 122 ? -35.926 -22.955 0.934 1.00 18.81 100 PRO A CA 1
ATOM 795 C C . PRO A 1 122 ? -35.908 -23.551 -0.474 1.00 17.89 100 PRO A C 1
ATOM 796 O O . PRO A 1 122 ? -36.530 -24.587 -0.709 1.00 19.24 100 PRO A O 1
ATOM 800 N N . TYR A 1 123 ? -35.202 -22.900 -1.378 1.00 17.70 101 TYR A N 1
ATOM 801 C CA . TYR A 1 123 ? -35.278 -23.249 -2.798 1.00 18.18 101 TYR A CA 1
ATOM 802 C C . TYR A 1 123 ? -34.445 -24.503 -3.120 1.00 18.10 101 TYR A C 1
ATOM 803 O O . TYR A 1 123 ? -34.496 -24.971 -4.253 1.00 17.90 101 TYR A O 1
ATOM 812 N N . GLU A 1 124 ? -33.775 -25.050 -2.113 1.00 18.10 102 GLU A N 1
ATOM 813 C CA . GLU A 1 124 ? -33.153 -26.389 -2.199 1.00 19.04 102 GLU A CA 1
ATOM 814 C C . GLU A 1 124 ? -34.189 -27.488 -2.414 1.00 18.93 102 GLU A C 1
ATOM 815 O O . GLU A 1 124 ? -33.839 -28.597 -2.878 1.00 18.61 102 GLU A O 1
ATOM 821 N N . GLY A 1 125 ? -35.458 -27.184 -2.120 1.00 17.94 103 GLY A N 1
ATOM 822 C CA . GLY A 1 125 ? -36.578 -28.046 -2.464 1.00 17.50 103 GLY A CA 1
ATOM 823 C C . GLY A 1 125 ? -37.100 -27.971 -3.881 1.00 17.33 103 GLY A C 1
ATOM 824 O O . GLY A 1 125 ? -38.108 -28.596 -4.192 1.00 18.43 103 GLY A O 1
ATOM 825 N N . GLY A 1 126 ? -36.426 -27.228 -4.743 1.00 15.77 104 GLY A N 1
ATOM 826 C CA . GLY A 1 126 ? -36.775 -27.169 -6.139 1.00 16.96 104 GLY A CA 1
ATOM 827 C C . GLY A 1 126 ? -38.020 -26.355 -6.443 1.00 17.24 104 GLY A C 1
ATOM 828 O O . GLY A 1 126 ? -38.438 -25.488 -5.643 1.00 16.94 104 GLY A O 1
ATOM 829 N N . ALA A 1 127 ? -38.598 -26.642 -7.604 1.00 16.39 105 ALA A N 1
ATOM 830 C CA . ALA A 1 127 ? -39.751 -25.902 -8.105 1.00 17.25 105 ALA A CA 1
ATOM 831 C C . ALA A 1 127 ? -40.970 -26.046 -7.202 1.00 17.37 105 ALA A C 1
ATOM 832 O O . ALA A 1 127 ? -41.722 -25.077 -7.027 1.00 17.87 105 ALA A O 1
ATOM 834 N N . ALA A 1 128 ? -41.180 -27.225 -6.609 1.00 16.44 106 ALA A N 1
ATOM 835 C CA . ALA A 1 128 ? -42.310 -27.389 -5.690 1.00 17.23 106 ALA A CA 1
ATOM 836 C C . ALA A 1 128 ? -42.216 -26.449 -4.489 1.00 17.54 106 ALA A C 1
ATOM 837 O O . ALA A 1 128 ? -43.231 -25.901 -4.067 1.00 17.91 106 ALA A O 1
ATOM 839 N N . ALA A 1 129 ? -41.011 -26.290 -3.956 1.00 17.21 107 ALA A N 1
ATOM 840 C CA . ALA A 1 129 ? -40.751 -25.359 -2.863 1.00 17.69 107 ALA A CA 1
ATOM 841 C C . ALA A 1 129 ? -40.876 -23.923 -3.352 1.00 17.56 107 ALA 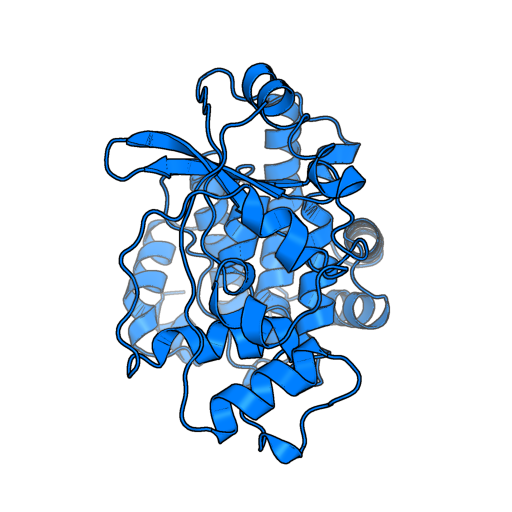A C 1
ATOM 842 O O . ALA A 1 129 ? -41.570 -23.094 -2.710 1.00 18.03 107 ALA A O 1
ATOM 844 N N . ARG A 1 130 ? -40.279 -23.631 -4.504 1.00 16.17 108 ARG A N 1
ATOM 845 C CA . ARG A 1 130 ? -40.341 -22.256 -5.050 1.00 16.37 108 ARG A CA 1
ATOM 846 C C . ARG A 1 130 ? -41.781 -21.786 -5.305 1.00 16.46 108 ARG A C 1
ATOM 847 O O . ARG A 1 130 ? -42.133 -20.613 -5.020 1.00 15.78 108 ARG A O 1
ATOM 855 N N . TYR A 1 131 ? -42.615 -22.690 -5.812 1.00 15.27 109 TYR A N 1
ATOM 856 C CA . TYR A 1 131 ? -43.995 -22.343 -6.148 1.00 15.72 109 TYR A CA 1
ATOM 857 C C . TYR A 1 131 ? -44.993 -22.774 -5.059 1.00 13.91 109 TYR A C 1
ATOM 858 O O . TYR A 1 131 ? -46.194 -22.782 -5.298 1.00 14.49 109 TYR A O 1
ATOM 867 N N . PHE A 1 132 ? -44.515 -23.092 -3.858 1.00 13.85 110 PHE A N 1
ATOM 868 C CA . PHE A 1 132 ? -45.351 -23.612 -2.794 1.00 14.30 110 PHE A CA 1
ATOM 869 C C . PHE A 1 132 ? -46.607 -22.757 -2.594 1.00 13.82 110 PHE A C 1
ATOM 870 O O . PHE A 1 132 ? -47.707 -23.273 -2.516 1.00 12.94 110 PHE A O 1
ATOM 878 N N . HIS A 1 133 ? -46.409 -21.451 -2.479 1.00 13.31 111 HIS A N 1
ATOM 879 C CA . HIS A 1 133 ? -47.548 -20.571 -2.225 1.00 13.70 111 HIS A CA 1
ATOM 880 C C . HIS A 1 133 ? -48.463 -20.327 -3.418 1.00 13.70 111 HIS A C 1
ATOM 881 O O . HIS A 1 133 ? -49.633 -19.904 -3.240 1.00 13.95 111 HIS A O 1
ATOM 888 N N . VAL A 1 134 ? -47.979 -20.618 -4.627 1.00 13.09 112 VAL A N 1
ATOM 889 C CA . VAL A 1 134 ? -48.862 -20.704 -5.772 1.00 13.59 112 VAL A CA 1
ATOM 890 C C . VAL A 1 134 ? -49.794 -21.900 -5.627 1.00 13.90 112 VAL A C 1
ATOM 891 O O . VAL A 1 134 ? -50.985 -21.815 -5.942 1.00 13.30 112 VAL A O 1
ATOM 895 N N . TYR A 1 135 ? -49.267 -23.045 -5.156 1.00 14.17 113 TYR A N 1
ATOM 896 C CA . TYR A 1 135 ? -50.143 -24.192 -4.955 1.00 14.52 113 TYR A CA 1
ATOM 897 C C . TYR A 1 135 ? -51.179 -23.893 -3.860 1.00 13.61 113 TYR A C 1
ATOM 898 O O . TYR A 1 135 ? -52.329 -24.291 -3.973 1.00 13.75 113 TYR A O 1
ATOM 907 N N . VAL A 1 136 ? -50.766 -23.178 -2.826 1.00 13.69 114 VAL A N 1
ATOM 908 C CA . VAL A 1 136 ? -51.701 -22.767 -1.774 1.00 13.96 114 VAL A CA 1
ATOM 909 C C . VAL A 1 136 ? -52.828 -21.948 -2.405 1.00 13.01 114 VAL A C 1
ATOM 910 O O . VAL A 1 136 ? -54.015 -22.180 -2.139 1.00 13.22 114 VAL A O 1
ATOM 914 N N . PHE A 1 137 ? -52.437 -20.988 -3.240 1.00 12.94 115 PHE A N 1
ATOM 915 C CA . PHE A 1 137 ? -53.362 -20.102 -3.918 1.00 12.48 115 PHE A CA 1
ATOM 916 C C . PHE A 1 137 ? -54.346 -20.892 -4.794 1.00 13.64 115 PHE A C 1
ATOM 917 O O . PHE A 1 137 ? -55.571 -20.755 -4.670 1.00 13.02 115 PHE A O 1
ATOM 925 N N . LEU A 1 138 ? -53.811 -21.772 -5.635 1.00 14.78 116 LEU A N 1
ATOM 926 C CA . LEU A 1 138 ? -54.665 -22.579 -6.513 1.00 16.19 116 LEU A CA 1
ATOM 927 C C . LEU A 1 138 ? -55.644 -23.461 -5.723 1.00 15.83 116 LEU A C 1
ATOM 928 O O . LEU A 1 138 ? -56.811 -23.573 -6.091 1.00 16.85 116 LEU A O 1
ATOM 933 N N . ALA A 1 139 ? -55.181 -24.037 -4.618 1.00 15.95 117 ALA A N 1
ATOM 934 C CA . ALA A 1 139 ? -56.027 -24.903 -3.785 1.00 16.94 117 ALA A CA 1
ATOM 935 C C . ALA A 1 139 ? -57.134 -24.141 -3.091 1.00 17.00 117 ALA A C 1
ATOM 936 O O . ALA A 1 139 ? -58.133 -24.723 -2.703 1.00 17.44 117 ALA A O 1
ATOM 938 N N . THR A 1 140 ? -56.924 -22.835 -2.904 1.00 15.83 118 THR A N 1
ATOM 939 C CA . THR A 1 140 ? -57.858 -21.991 -2.154 1.00 15.64 118 THR A CA 1
ATOM 940 C C . THR A 1 140 ? -58.812 -21.179 -3.069 1.00 14.85 118 THR A C 1
ATOM 941 O O . THR A 1 140 ? -59.775 -20.575 -2.584 1.00 14.04 118 THR A O 1
ATOM 945 N N . VAL A 1 141 ? -58.584 -21.196 -4.384 1.00 15.96 119 VAL A N 1
ATOM 946 C CA . VAL A 1 141 ? -59.456 -20.502 -5.341 1.00 16.94 119 VAL A CA 1
ATOM 947 C C . VAL A 1 141 ? -60.931 -20.918 -5.212 1.00 17.66 119 VAL A C 1
ATOM 948 O O . VAL A 1 141 ? -61.802 -20.063 -5.122 1.00 16.37 119 VAL A O 1
ATOM 952 N N . PRO A 1 142 ? -61.216 -22.227 -5.165 1.00 17.64 120 PRO A N 1
ATOM 953 C CA . PRO A 1 142 ? -62.621 -22.603 -5.031 1.00 17.94 120 PRO A CA 1
ATOM 954 C C . PRO A 1 142 ? -63.305 -22.005 -3.801 1.00 16.15 120 PRO A C 1
ATOM 955 O O . PRO A 1 142 ? -64.417 -21.506 -3.905 1.00 15.52 120 PRO A O 1
ATOM 959 N N . ALA A 1 143 ? -62.623 -22.030 -2.662 1.00 15.51 121 ALA A N 1
ATOM 960 C CA . ALA A 1 143 ? -63.174 -21.481 -1.426 1.00 15.38 121 ALA A CA 1
ATOM 961 C C . ALA A 1 143 ? -63.463 -19.988 -1.517 1.00 14.93 121 ALA A C 1
ATOM 962 O O . ALA A 1 143 ? -64.546 -19.517 -1.135 1.00 14.46 121 ALA A O 1
ATOM 964 N N . VAL A 1 144 ? -62.506 -19.237 -2.024 1.00 14.60 122 VAL A N 1
ATOM 965 C CA . VAL A 1 144 ? -62.703 -17.792 -2.070 1.00 13.99 122 VAL A CA 1
ATOM 966 C C . VAL A 1 144 ? -63.737 -17.404 -3.116 1.00 14.78 122 VAL A C 1
ATOM 967 O O . VAL A 1 144 ? -64.509 -16.462 -2.899 1.00 14.79 122 VAL A O 1
ATOM 971 N N . ARG A 1 145 ? -63.795 -18.147 -4.226 1.00 15.18 123 ARG A N 1
ATOM 972 C CA . ARG A 1 145 ? -64.830 -17.911 -5.221 1.00 16.35 123 ARG A CA 1
ATOM 973 C C . ARG A 1 145 ? -66.244 -18.211 -4.658 1.00 17.40 123 ARG A C 1
ATOM 974 O O . ARG A 1 145 ? -67.193 -17.501 -4.963 1.00 16.51 123 ARG A O 1
ATOM 982 N N . ARG A 1 146 ? -66.359 -19.228 -3.809 1.00 18.17 124 ARG A N 1
ATOM 983 C CA . ARG A 1 146 ? -67.612 -19.491 -3.099 1.00 19.93 124 ARG A CA 1
ATOM 984 C C . ARG A 1 146 ? -67.982 -18.324 -2.188 1.00 18.84 124 ARG A C 1
ATOM 985 O O . ARG A 1 146 ? -69.144 -17.914 -2.131 1.00 19.01 124 ARG A O 1
ATOM 993 N N . PHE A 1 147 ? -66.993 -17.772 -1.480 1.00 17.30 125 PHE A N 1
ATOM 994 C CA . PHE A 1 147 ? -67.232 -16.624 -0.635 1.00 16.00 125 PHE A CA 1
ATOM 995 C C . PHE A 1 147 ? -67.686 -15.432 -1.478 1.00 15.69 125 PHE A C 1
ATOM 996 O O . PHE A 1 147 ? -68.642 -14.736 -1.104 1.00 15.44 125 PHE A O 1
ATOM 1004 N N . HIS A 1 148 ? -67.007 -15.202 -2.610 1.00 14.85 126 HIS A N 1
ATOM 1005 C CA . HIS A 1 148 ? -67.394 -14.108 -3.504 1.00 14.58 126 HIS A CA 1
ATOM 1006 C C . HIS A 1 148 ? -68.874 -14.267 -3.903 1.00 15.26 126 HIS A C 1
ATOM 1007 O O . HIS A 1 148 ? -69.662 -13.322 -3.874 1.00 15.39 126 HIS A O 1
ATOM 1014 N N . ALA A 1 149 ? -69.241 -15.490 -4.255 1.00 16.24 127 ALA A N 1
ATOM 1015 C CA . ALA A 1 149 ? -70.604 -15.777 -4.665 1.00 17.30 127 ALA A CA 1
ATOM 1016 C C . ALA A 1 149 ? -71.604 -15.502 -3.533 1.00 18.59 127 ALA A C 1
ATOM 1017 O O . ALA A 1 149 ? -72.630 -14.848 -3.764 1.00 18.75 127 ALA A O 1
ATOM 1019 N N . GLU A 1 150 ? -71.294 -15.949 -2.318 1.00 19.72 128 GLU A N 1
ATOM 1020 C CA . GLU A 1 150 ? -72.155 -15.715 -1.157 1.00 21.98 128 GLU A CA 1
ATOM 1021 C C . GLU A 1 150 ? -72.360 -14.235 -0.915 1.00 21.51 128 GLU A C 1
ATOM 1022 O O . GLU A 1 150 ? -73.416 -13.822 -0.447 1.00 21.72 128 GLU A O 1
ATOM 1028 N N . ARG A 1 151 ? -71.328 -13.446 -1.193 1.00 20.32 129 ARG A N 1
ATOM 1029 C CA . ARG A 1 151 ? -71.394 -12.003 -0.972 1.00 20.06 129 ARG A CA 1
ATOM 1030 C C . ARG A 1 151 ? -71.963 -11.196 -2.127 1.00 19.82 129 ARG A C 1
ATOM 1031 O O . ARG A 1 151 ? -72.082 -9.981 -2.017 1.00 20.04 129 ARG A O 1
ATOM 1039 N N . GLY A 1 152 ? -72.337 -11.849 -3.211 1.00 18.62 130 GLY A N 1
ATOM 1040 C CA . GLY A 1 152 ? -72.851 -11.152 -4.375 1.00 19.14 130 GLY A CA 1
ATOM 1041 C C . GLY A 1 152 ? -71.827 -10.392 -5.184 1.00 18.45 130 GLY A C 1
ATOM 1042 O O . GLY A 1 152 ? -72.193 -9.523 -5.982 1.00 19.84 130 GLY A O 1
ATOM 1043 N N . ILE A 1 153 ? -70.554 -10.728 -5.014 1.00 17.28 131 ILE A N 1
ATOM 1044 C CA . ILE A 1 153 ? -69.466 -10.041 -5.713 1.00 17.59 131 ILE A CA 1
ATOM 1045 C C . ILE A 1 153 ? -69.604 -10.396 -7.193 1.00 16.00 131 ILE A C 1
ATOM 1046 O O . ILE A 1 153 ? -69.686 -11.583 -7.518 1.00 17.24 131 ILE A O 1
ATOM 1051 N N . PRO A 1 154 ? -69.602 -9.392 -8.087 1.00 15.98 132 PRO A N 1
ATOM 1052 C CA . PRO A 1 154 ? -69.605 -9.749 -9.523 1.00 16.25 132 PRO A CA 1
ATOM 1053 C C . PRO A 1 154 ? -68.420 -10.617 -9.915 1.00 16.87 132 PRO A C 1
ATOM 1054 O O . PRO A 1 154 ? -67.282 -10.401 -9.458 1.00 15.09 132 PRO A O 1
ATOM 1058 N N . ASP A 1 155 ? -68.662 -11.576 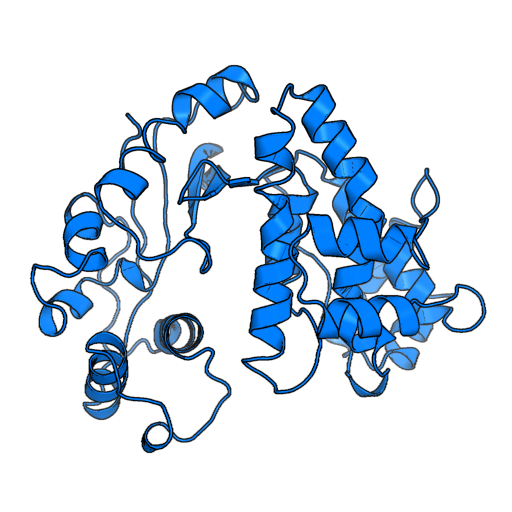-10.807 1.00 18.16 133 ASP A N 1
ATOM 1059 C CA . ASP A 1 155 ? -67.595 -12.486 -11.228 1.00 19.54 133 ASP A CA 1
ATOM 1060 C C . ASP A 1 155 ? -66.385 -11.748 -11.767 1.00 18.18 133 ASP A C 1
ATOM 1061 O O . ASP A 1 155 ? -65.270 -12.122 -11.458 1.00 16.63 133 ASP A O 1
ATOM 1066 N N . GLU A 1 156 ? -66.593 -10.681 -12.555 1.00 17.91 134 GLU A N 1
ATOM 1067 C CA . GLU A 1 156 ? -65.463 -9.978 -13.154 1.00 17.93 134 GLU A CA 1
ATOM 1068 C C . GLU A 1 156 ? -64.603 -9.302 -12.094 1.00 15.70 134 GLU A C 1
ATOM 1069 O O . GLU A 1 156 ? -63.390 -9.234 -12.263 1.00 15.41 134 GLU A O 1
ATOM 1075 N N . VAL A 1 157 ? -65.234 -8.860 -10.996 1.00 14.87 135 VAL A N 1
ATOM 1076 C CA . VAL A 1 157 ? -64.504 -8.251 -9.895 1.00 13.61 135 VAL A CA 1
ATOM 1077 C C . VAL A 1 157 ? -63.705 -9.299 -9.113 1.00 13.69 135 VAL A C 1
ATOM 1078 O O . VAL A 1 157 ? -62.522 -9.089 -8.815 1.00 13.33 135 VAL A O 1
ATOM 1082 N N . GLY A 1 158 ? -64.335 -10.425 -8.822 1.00 14.06 136 GLY A N 1
ATOM 1083 C CA . GLY A 1 158 ? -63.650 -11.521 -8.123 1.00 14.58 136 GLY A CA 1
ATOM 1084 C C . GLY A 1 158 ? -62.437 -11.995 -8.895 1.00 14.95 136 GLY A C 1
ATOM 1085 O O . GLY A 1 158 ? -61.341 -12.089 -8.342 1.00 13.96 136 GLY A O 1
ATOM 1086 N N . TRP A 1 159 ? -62.606 -12.280 -10.192 1.00 15.13 137 TRP A N 1
ATOM 1087 C CA . TRP A 1 159 ? -61.465 -12.694 -11.006 1.00 16.53 137 TRP A CA 1
ATOM 1088 C C . TRP A 1 159 ? -60.384 -11.640 -11.135 1.00 15.68 137 TRP A C 1
ATOM 1089 O O . TRP A 1 159 ? -59.202 -11.953 -10.938 1.00 15.23 137 TRP A O 1
ATOM 1100 N N . GLU A 1 160 ? -60.771 -10.383 -11.389 1.00 14.98 138 GLU A N 1
ATOM 1101 C CA A GLU A 1 160 ? -59.789 -9.334 -11.542 0.50 15.55 138 GLU A CA 1
ATOM 1102 C CA B GLU A 1 160 ? -59.802 -9.304 -11.535 0.50 15.66 138 GLU A CA 1
ATOM 1103 C C . GLU A 1 160 ? -58.951 -9.197 -10.270 1.00 14.24 138 GLU A C 1
ATOM 1104 O O . GLU A 1 160 ? -57.754 -8.996 -10.344 1.00 13.90 138 GLU A O 1
ATOM 1115 N N . THR A 1 161 ? -59.592 -9.327 -9.106 1.00 12.86 139 THR A N 1
ATOM 1116 C CA . THR A 1 161 ? -58.861 -9.309 -7.840 1.00 11.52 139 THR A CA 1
ATOM 1117 C C . THR A 1 161 ? -57.778 -10.408 -7.770 1.00 11.04 139 THR A C 1
ATOM 1118 O O . THR A 1 161 ? -56.625 -10.172 -7.390 1.00 10.59 139 THR A O 1
ATOM 1122 N N . LEU A 1 162 ? -58.158 -11.626 -8.149 1.00 11.43 140 LEU A N 1
ATOM 1123 C CA . LEU A 1 162 ? -57.257 -12.765 -8.011 1.00 11.96 140 LEU A CA 1
ATOM 1124 C C . LEU A 1 162 ? -56.121 -12.776 -9.039 1.00 12.84 140 LEU A C 1
ATOM 1125 O O . LEU A 1 162 ? -55.104 -13.441 -8.820 1.00 13.25 140 LEU A O 1
ATOM 1130 N N . THR A 1 163 ? -56.268 -12.007 -10.128 1.00 13.90 141 THR A N 1
ATOM 1131 C CA . THR A 1 163 ? -55.209 -11.862 -11.119 1.00 14.78 141 THR A CA 1
ATOM 1132 C C . THR A 1 163 ? -53.930 -11.241 -10.609 1.00 13.76 141 THR A C 1
ATOM 1133 O O . THR A 1 163 ? -52.900 -11.354 -11.272 1.00 12.74 141 THR A O 1
ATOM 1137 N N . GLN A 1 164 ? -53.920 -10.639 -9.408 1.00 12.09 142 GLN A N 1
ATOM 1138 C CA . GLN A 1 164 ? -52.637 -10.190 -8.876 1.00 12.08 142 GLN A CA 1
ATOM 1139 C C . GLN A 1 164 ? -51.664 -11.377 -8.629 1.00 11.84 142 GLN A C 1
ATOM 1140 O O . GLN A 1 164 ? -50.451 -11.191 -8.594 1.00 11.74 142 GLN A O 1
ATOM 1146 N N . LEU A 1 165 ? -52.164 -12.610 -8.561 1.00 11.60 143 LEU A N 1
ATOM 1147 C CA . LEU A 1 165 ? -51.220 -13.741 -8.528 1.00 12.02 143 LEU A CA 1
ATOM 1148 C C . LEU A 1 165 ? -50.221 -13.690 -9.676 1.00 11.73 143 LEU A C 1
ATOM 1149 O O . LEU A 1 165 ? -49.031 -13.780 -9.464 1.00 11.88 143 LEU A O 1
ATOM 1154 N N . GLY A 1 166 ? -50.724 -13.524 -10.886 1.00 12.30 144 GLY A N 1
ATOM 1155 C CA . GLY A 1 166 ? -49.872 -13.398 -12.057 1.00 13.28 144 GLY A CA 1
ATOM 1156 C C . GLY A 1 166 ? -48.832 -12.304 -11.979 1.00 13.70 144 GLY A C 1
ATOM 1157 O O . GLY A 1 166 ? -47.652 -12.512 -12.272 1.00 14.67 144 GLY A O 1
ATOM 1158 N N . GLU A 1 167 ? -49.258 -11.119 -11.539 1.00 13.17 145 GLU A N 1
ATOM 1159 C CA . GLU A 1 167 ? -48.320 -10.044 -11.203 1.00 13.07 145 GLU A CA 1
ATOM 1160 C C . GLU A 1 167 ? -47.244 -10.416 -10.244 1.00 12.64 145 GLU A C 1
ATOM 1161 O O . GLU A 1 167 ? -46.072 -10.102 -10.469 1.00 13.77 145 GLU A O 1
ATOM 1167 N N . LEU A 1 168 ? -47.613 -11.074 -9.155 1.00 12.68 146 LEU A N 1
ATOM 1168 C CA . LEU A 1 168 ? -46.671 -11.397 -8.108 1.00 12.92 146 LEU A CA 1
ATOM 1169 C C . LEU A 1 168 ? -45.701 -12.494 -8.566 1.00 13.60 146 LEU A C 1
ATOM 1170 O O . LEU A 1 168 ? -44.517 -12.455 -8.215 1.00 14.27 146 LEU A O 1
ATOM 1175 N N . VAL A 1 169 ? -46.208 -13.412 -9.376 1.00 14.20 147 VAL A N 1
ATOM 1176 C CA . VAL A 1 169 ? -45.325 -14.436 -9.986 1.00 14.75 147 VAL A CA 1
ATOM 1177 C C . VAL A 1 169 ? -44.304 -13.764 -10.910 1.00 15.21 147 VAL A C 1
ATOM 1178 O O . VAL A 1 169 ? -43.106 -14.019 -10.790 1.00 16.27 147 VAL A O 1
ATOM 1182 N N . ALA A 1 170 ? -44.774 -12.882 -11.786 1.00 16.30 148 ALA A N 1
ATOM 1183 C CA . ALA A 1 170 ? -43.896 -12.119 -12.688 1.00 17.46 148 ALA A CA 1
ATOM 1184 C C . ALA A 1 170 ? -42.844 -11.316 -11.933 1.00 17.77 148 ALA A C 1
ATOM 1185 O O . ALA A 1 170 ? -41.682 -11.266 -12.338 1.00 17.81 148 ALA A O 1
ATOM 1187 N N . ILE A 1 171 ? -43.239 -10.669 -10.837 1.00 17.15 149 ILE A N 1
ATOM 1188 C CA . ILE A 1 171 ? -42.314 -9.920 -10.015 1.00 17.36 149 ILE A CA 1
ATOM 1189 C C . ILE A 1 171 ? -41.179 -10.788 -9.445 1.00 18.56 149 ILE A C 1
ATOM 1190 O O . ILE A 1 171 ? -40.012 -10.393 -9.504 1.00 19.49 149 ILE A O 1
ATOM 1195 N N . HIS A 1 172 ? -41.516 -11.960 -8.906 1.00 17.69 150 HIS A N 1
ATOM 1196 C CA . HIS A 1 172 ? -40.510 -12.838 -8.343 1.00 18.03 150 HIS A CA 1
ATOM 1197 C C . HIS A 1 172 ? -39.401 -13.126 -9.374 1.00 17.91 150 HIS A C 1
ATOM 1198 O O . HIS A 1 172 ? -38.226 -13.066 -9.035 1.00 21.04 150 HIS A O 1
ATOM 1205 N N . ARG A 1 173 ? -39.796 -13.448 -10.591 1.00 18.78 151 ARG A N 1
ATOM 1206 C CA . ARG A 1 173 ? -38.826 -13.771 -11.667 1.00 21.22 151 ARG A CA 1
ATOM 1207 C C . ARG A 1 173 ? -37.985 -12.556 -12.028 1.00 22.35 151 ARG A C 1
ATOM 1208 O O . ARG A 1 173 ? -36.774 -12.686 -12.201 1.00 23.22 151 ARG A O 1
ATOM 1216 N N . ARG A 1 174 ? -38.615 -11.379 -12.131 1.00 22.59 152 ARG A N 1
ATOM 1217 C CA A ARG A 1 174 ? -37.879 -10.126 -12.381 0.50 22.97 152 ARG A CA 1
ATOM 1218 C CA B ARG A 1 174 ? -37.865 -10.147 -12.394 0.50 23.38 152 ARG A CA 1
ATOM 1219 C C . ARG A 1 174 ? -36.860 -9.867 -11.281 1.00 23.02 152 ARG A C 1
ATOM 1220 O O . ARG A 1 174 ? -35.727 -9.436 -11.551 1.00 25.28 152 ARG A O 1
ATOM 1235 N N . LYS A 1 175 ? -37.267 -10.107 -10.045 1.00 21.68 153 LYS A N 1
ATOM 1236 C CA . LYS A 1 175 ? -36.488 -9.779 -8.865 1.00 22.70 153 LYS A CA 1
ATOM 1237 C C . LYS A 1 175 ? -35.347 -10.752 -8.620 1.00 24.40 153 LYS A C 1
ATOM 1238 O O . LYS A 1 175 ? -34.260 -10.334 -8.221 1.00 23.71 153 LYS A O 1
ATOM 1244 N N . TYR A 1 176 ? -35.611 -12.045 -8.813 1.00 23.07 154 TYR A N 1
ATOM 1245 C CA . TYR A 1 176 ? -34.653 -13.075 -8.388 1.00 23.78 154 TYR A CA 1
ATOM 1246 C C . TYR A 1 176 ? -34.068 -13.910 -9.518 1.00 24.22 154 TYR A C 1
ATOM 1247 O O . TYR A 1 176 ? -33.096 -14.640 -9.281 1.00 25.58 154 TYR A O 1
ATOM 1256 N N . GLY A 1 177 ? -34.655 -13.841 -10.700 1.00 24.54 155 GLY A N 1
ATOM 1257 C CA . GLY A 1 177 ? -34.147 -14.534 -11.864 1.00 25.79 155 GLY A CA 1
ATOM 1258 C C . GLY A 1 177 ? -34.724 -15.907 -12.145 1.00 26.04 155 GLY A C 1
ATOM 1259 O O . GLY A 1 177 ? -34.512 -16.425 -13.246 1.00 27.52 155 GLY A O 1
ATOM 1260 N N . GLN A 1 178 ? -35.440 -16.500 -11.181 1.00 23.44 156 GLN A N 1
ATOM 1261 C CA . GLN A 1 178 ? -36.158 -17.771 -11.420 1.00 22.60 156 GLN A CA 1
ATOM 12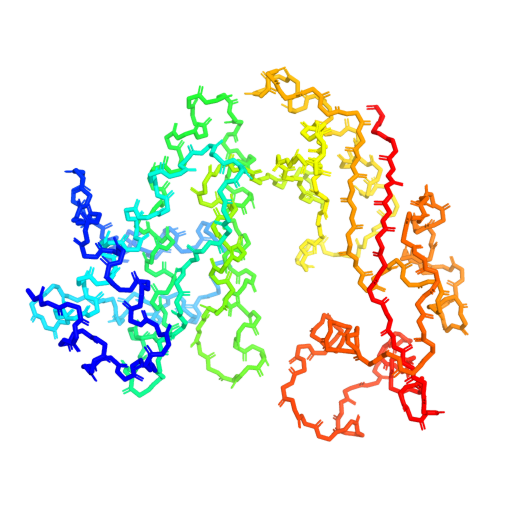62 C C . GLN A 1 178 ? -37.609 -17.668 -10.959 1.00 21.12 156 GLN A C 1
ATOM 1263 O O . GLN A 1 178 ? -38.019 -16.654 -10.384 1.00 19.93 156 GLN A O 1
ATOM 1269 N N . GLY A 1 179 ? -38.381 -18.698 -11.260 1.00 17.76 157 GLY A N 1
ATOM 1270 C CA . GLY A 1 179 ? -39.772 -18.736 -10.893 1.00 17.34 157 GLY A CA 1
ATOM 1271 C C . GLY A 1 179 ? -40.057 -18.867 -9.416 1.00 15.29 157 GLY A C 1
ATOM 1272 O O . GLY A 1 179 ? -39.368 -19.567 -8.673 1.00 15.48 157 GLY A O 1
ATOM 1273 N N . GLY A 1 180 ? -41.161 -18.239 -8.984 1.00 14.13 158 GLY A N 1
ATOM 1274 C CA . GLY A 1 180 ? -41.539 -18.302 -7.603 1.00 13.77 158 GLY A CA 1
ATOM 1275 C C . GLY A 1 180 ? -42.651 -17.291 -7.311 1.00 13.04 158 GLY A C 1
ATOM 1276 O O . GLY A 1 180 ? -43.220 -16.684 -8.226 1.00 12.95 158 GLY A O 1
ATOM 1277 N N . MET A 1 181 ? -42.976 -17.209 -6.033 1.00 14.07 159 MET A N 1
ATOM 1278 C CA . MET A 1 181 ? -43.992 -16.254 -5.526 1.00 13.56 159 MET A CA 1
ATOM 1279 C C . MET A 1 181 ? -43.842 -16.198 -4.000 1.00 13.68 159 MET A C 1
ATOM 1280 O O . MET A 1 181 ? -44.296 -17.104 -3.282 1.00 12.28 159 MET A O 1
ATOM 1285 N N . ASN A 1 182 ? -43.169 -15.149 -3.519 1.00 14.18 160 ASN A N 1
ATOM 1286 C CA . ASN A 1 182 ? -42.850 -15.009 -2.095 1.00 14.79 160 ASN A CA 1
ATOM 1287 C C . ASN A 1 182 ? -43.600 -13.879 -1.391 1.00 14.77 160 ASN A C 1
ATOM 1288 O O . ASN A 1 182 ? -43.158 -13.406 -0.331 1.00 15.27 160 ASN A O 1
ATOM 1293 N N A MET A 1 183 ? -44.742 -13.499 -1.965 0.50 14.46 161 MET A N 1
ATOM 1294 N N B MET A 1 183 ? -44.741 -13.484 -1.945 0.50 15.92 161 MET A N 1
ATOM 1295 C CA A MET A 1 183 ? -45.639 -12.480 -1.395 0.50 14.56 161 MET A CA 1
ATOM 1296 C CA B MET A 1 183 ? -45.603 -12.478 -1.304 0.50 16.95 161 MET A CA 1
ATOM 1297 C C A MET A 1 183 ? -46.907 -13.125 -0.846 0.50 14.34 161 MET A C 1
ATOM 1298 C C B MET A 1 183 ? -46.897 -13.122 -0.838 0.50 15.67 161 MET A C 1
ATOM 1299 O O A MET A 1 183 ? -48.011 -12.581 -0.998 0.50 13.74 161 MET A O 1
ATOM 1300 O O B MET A 1 183 ? -47.996 -12.581 -1.036 0.50 14.96 161 MET A O 1
ATOM 1309 N N . GLN A 1 184 ? -46.745 -14.280 -0.200 1.00 14.27 162 GLN A N 1
ATOM 1310 C CA . GLN A 1 184 ? -47.856 -15.039 0.340 1.00 14.34 162 GLN A CA 1
ATOM 1311 C C . GLN A 1 184 ? -48.578 -14.348 1.519 1.00 13.80 162 GLN A C 1
ATOM 1312 O O . GLN A 1 184 ? -49.746 -14.639 1.760 1.00 14.27 162 GLN A O 1
ATOM 1318 N N . ALA A 1 185 ? -47.875 -13.493 2.268 1.00 13.88 163 ALA A N 1
ATOM 1319 C CA . ALA A 1 185 ? -48.552 -12.719 3.336 1.00 14.16 163 ALA A CA 1
ATOM 1320 C C . ALA A 1 185 ? -49.612 -11.830 2.662 1.00 13.48 163 ALA A C 1
ATOM 1321 O O . ALA A 1 185 ? -50.753 -11.779 3.105 1.00 14.58 163 ALA A O 1
ATOM 1323 N N . TRP A 1 186 ? -49.225 -11.199 1.562 1.00 13.08 164 TRP A N 1
ATOM 1324 C CA . TRP A 1 186 ? -50.122 -10.303 0.826 1.00 13.58 164 TRP A CA 1
ATOM 1325 C C . TRP A 1 186 ? -51.306 -11.065 0.192 1.00 13.12 164 TRP A C 1
ATOM 1326 O O . TRP A 1 186 ? -52.460 -10.598 0.213 1.00 12.10 164 TRP A O 1
ATOM 1337 N N . THR A 1 187 ? -51.041 -12.238 -0.381 1.00 11.97 165 THR A N 1
ATOM 1338 C CA . THR A 1 187 ? -52.117 -12.991 -1.000 1.00 12.16 165 THR A CA 1
ATOM 1339 C C . THR A 1 187 ? -53.138 -13.553 -0.022 1.00 11.94 165 THR A C 1
ATOM 1340 O O . THR A 1 187 ? -54.233 -13.906 -0.467 1.00 12.07 165 THR A O 1
ATOM 1344 N N . THR A 1 188 ? -52.845 -13.599 1.278 1.00 11.69 166 THR A N 1
ATOM 1345 C CA . THR A 1 188 ? -53.879 -13.977 2.247 1.00 12.37 166 THR A CA 1
ATOM 1346 C C . THR A 1 188 ? -55.072 -13.019 2.217 1.00 11.62 166 THR A C 1
ATOM 1347 O O . THR A 1 188 ? -56.175 -13.421 2.589 1.00 11.58 166 THR A O 1
ATOM 1351 N N . TYR A 1 189 ? -54.846 -11.766 1.827 1.00 11.69 167 TYR A N 1
ATOM 1352 C CA . TYR A 1 189 ? -55.941 -10.781 1.700 1.00 11.38 167 TYR A CA 1
ATOM 1353 C C . TYR A 1 189 ? -56.895 -11.171 0.597 1.00 10.63 167 TYR A C 1
ATOM 1354 O O . TYR A 1 189 ? -58.117 -11.257 0.792 1.00 9.67 167 TYR A O 1
ATOM 1363 N N . HIS A 1 190 ? -56.325 -11.494 -0.558 1.00 10.12 168 HIS A N 1
ATOM 1364 C CA . HIS A 1 190 ? -57.130 -11.874 -1.704 1.00 10.16 168 HIS A CA 1
ATOM 1365 C C . HIS A 1 190 ? -57.875 -13.160 -1.358 1.00 10.15 168 HIS A C 1
ATOM 1366 O O . HIS A 1 190 ? -59.067 -13.264 -1.562 1.00 10.63 168 HIS A O 1
ATOM 1373 N N . LEU A 1 191 ? -57.148 -14.131 -0.812 1.00 10.88 169 LEU A N 1
ATOM 1374 C CA . LEU A 1 191 ? -57.712 -15.461 -0.570 1.00 11.01 169 LEU A CA 1
ATOM 1375 C C . LEU A 1 191 ? -58.741 -15.537 0.539 1.00 11.58 169 LEU A C 1
ATOM 1376 O O . LEU A 1 191 ? -59.564 -16.456 0.523 1.00 12.31 169 LEU A O 1
ATOM 1381 N N . ARG A 1 192 ? -58.704 -14.584 1.473 1.00 11.45 170 ARG A N 1
ATOM 1382 C CA . ARG A 1 192 ? -59.739 -14.475 2.518 1.00 12.10 170 ARG A CA 1
ATOM 1383 C C . ARG A 1 192 ? -60.954 -13.636 2.112 1.00 11.29 170 ARG A C 1
ATOM 1384 O O . ARG A 1 192 ? -61.866 -13.451 2.912 1.00 10.87 170 ARG A O 1
ATOM 1392 N N . GLY A 1 193 ? -60.975 -13.110 0.891 1.00 10.71 171 GLY A N 1
ATOM 1393 C CA . GLY A 1 193 ? -62.118 -12.378 0.417 1.00 10.98 171 GLY A CA 1
ATOM 1394 C C . GLY A 1 193 ? -62.238 -11.037 1.081 1.00 10.92 171 GLY A C 1
ATOM 1395 O O . GLY A 1 193 ? -63.339 -10.511 1.177 1.00 12.36 171 GLY A O 1
ATOM 1396 N N . ILE A 1 194 ? -61.121 -10.502 1.559 1.00 11.19 172 ILE A N 1
ATOM 1397 C CA . ILE A 1 194 ? -61.131 -9.211 2.247 1.00 11.48 172 ILE A CA 1
ATOM 1398 C C . ILE A 1 194 ? -60.547 -8.051 1.462 1.00 11.24 172 ILE A C 1
ATOM 1399 O O . ILE A 1 194 ? -60.606 -6.939 1.934 1.00 11.03 172 ILE A O 1
ATOM 1404 N N . LEU A 1 195 ? -60.027 -8.325 0.264 1.00 11.01 173 LEU A N 1
ATOM 1405 C CA . LEU A 1 195 ? -59.448 -7.341 -0.620 1.00 10.82 173 LEU A CA 1
ATOM 1406 C C . LEU A 1 195 ? -60.105 -7.507 -1.975 1.00 10.00 173 LEU A C 1
ATOM 1407 O O . LEU A 1 195 ? -60.348 -8.622 -2.396 1.00 8.88 173 LEU A O 1
ATOM 1412 N N . TYR A 1 196 ? -60.412 -6.381 -2.610 1.00 9.28 174 TYR A N 1
ATOM 1413 C CA . TYR A 1 196 ? -61.026 -6.340 -3.942 1.00 9.53 174 TYR A CA 1
ATOM 1414 C C . TYR A 1 196 ? -60.346 -5.295 -4.763 1.00 9.62 174 TYR A C 1
ATOM 1415 O O . TYR A 1 196 ? -60.114 -4.171 -4.293 1.00 8.91 174 TYR A O 1
ATOM 1424 N N . ARG A 1 197 ? -60.079 -5.635 -6.028 1.00 9.48 175 ARG A N 1
ATOM 1425 C CA . ARG A 1 197 ? -59.585 -4.652 -6.968 1.00 9.46 175 ARG A CA 1
ATOM 1426 C C . ARG A 1 197 ? -60.784 -4.026 -7.631 1.00 9.68 175 ARG A C 1
ATOM 1427 O O . ARG A 1 197 ? -61.589 -4.733 -8.257 1.00 9.36 175 ARG A O 1
ATOM 1435 N N . LEU A 1 198 ? -60.911 -2.701 -7.488 1.00 9.54 176 LEU A N 1
ATOM 1436 C CA . LEU A 1 198 ? -62.051 -1.960 -8.033 1.00 10.32 176 LEU A CA 1
ATOM 1437 C C . LEU A 1 198 ? -61.527 -0.953 -9.046 1.00 11.65 176 LEU A C 1
ATOM 1438 O O . LEU A 1 198 ? -61.343 0.239 -8.751 1.00 12.15 176 LEU A O 1
ATOM 1443 N N . GLY A 1 199 ? -61.174 -1.478 -10.216 1.00 11.83 177 GLY A N 1
ATOM 1444 C CA . GLY A 1 199 ? -60.497 -0.636 -11.217 1.00 12.08 177 GLY A CA 1
ATOM 1445 C C . GLY A 1 199 ? -59.020 -0.591 -10.942 1.00 10.85 177 GLY A C 1
ATOM 1446 O O . GLY A 1 199 ? -58.375 -1.631 -10.759 1.00 11.77 177 GLY A O 1
ATOM 1447 N N . ARG A 1 200 ? -58.443 0.613 -10.946 1.00 10.99 178 ARG A N 1
ATOM 1448 C CA . ARG A 1 200 ? -57.021 0.765 -10.819 1.00 10.95 178 ARG A CA 1
ATOM 1449 C C . ARG A 1 200 ? -56.505 0.491 -9.416 1.00 10.76 178 ARG A C 1
ATOM 1450 O O . ARG A 1 200 ? -55.389 0.045 -9.263 1.00 9.96 178 ARG A O 1
ATOM 1458 N N . LEU A 1 201 ? -57.339 0.740 -8.410 1.00 10.35 179 LEU A N 1
ATOM 1459 C CA . LEU A 1 201 ? -56.931 0.545 -7.027 1.00 10.31 179 LEU A CA 1
ATOM 1460 C C . LEU A 1 201 ? -57.538 -0.694 -6.412 1.00 9.76 179 LEU A C 1
ATOM 1461 O O . LEU A 1 201 ? -58.614 -1.146 -6.843 1.00 10.54 179 LEU A O 1
ATOM 1466 N N . GLN A 1 202 ? -56.910 -1.159 -5.325 1.00 9.10 180 GLN A N 1
ATOM 1467 C CA . GLN A 1 202 ? -57.470 -2.223 -4.490 1.00 9.21 180 GLN A CA 1
ATOM 1468 C C . GLN A 1 202 ? -57.906 -1.636 -3.173 1.00 8.91 180 GLN A C 1
ATOM 1469 O O . GLN A 1 202 ? -57.277 -0.697 -2.676 1.00 8.08 180 GLN A O 1
ATOM 1475 N N . PHE A 1 203 ? -58.923 -2.246 -2.584 1.00 8.76 181 PHE A N 1
ATOM 1476 C CA . PHE A 1 203 ? -59.411 -1.841 -1.254 1.00 9.02 181 PHE A CA 1
ATOM 1477 C C . PHE A 1 203 ? -59.572 -3.071 -0.389 1.00 9.30 181 PHE A C 1
ATOM 1478 O O . PHE A 1 203 ? -60.107 -4.075 -0.849 1.00 8.81 181 PHE A O 1
ATOM 1486 N N . SER A 1 204 ? -59.160 -2.967 0.873 1.00 9.95 182 SER A N 1
ATOM 1487 C CA . SER A 1 204 ? -59.326 -4.057 1.820 1.00 10.28 182 SER A CA 1
ATOM 1488 C C . SER A 1 204 ? -60.206 -3.612 3.000 1.00 10.49 182 SER A C 1
ATOM 1489 O O . SER A 1 204 ? -60.139 -2.469 3.475 1.00 8.97 182 SER A O 1
ATOM 1492 N N . LEU A 1 205 ? -61.009 -4.541 3.480 1.00 9.95 183 LEU A N 1
ATOM 1493 C CA . LEU A 1 205 ? -61.680 -4.346 4.768 1.00 10.37 183 LEU A CA 1
ATOM 1494 C C . LEU A 1 205 ? -60.627 -4.237 5.851 1.00 10.52 183 LEU A C 1
ATOM 1495 O O . LEU A 1 205 ? -59.721 -5.080 5.942 1.00 9.93 183 LEU A O 1
ATOM 1500 N N . ALA A 1 206 ? -60.732 -3.199 6.676 1.00 10.09 184 ALA A N 1
ATOM 1501 C CA . ALA A 1 206 ? -59.742 -2.944 7.712 1.00 11.78 184 ALA A CA 1
ATOM 1502 C C . ALA A 1 206 ? -60.391 -2.240 8.870 1.00 13.01 184 ALA A C 1
ATOM 1503 O O . ALA A 1 206 ? -61.456 -1.658 8.714 1.00 11.38 184 ALA A O 1
ATOM 1505 N N . THR A 1 207 ? -59.733 -2.307 10.028 1.00 16.39 185 THR A N 1
ATOM 1506 C CA . THR A 1 207 ? -60.191 -1.603 11.233 1.00 19.57 185 THR A CA 1
ATOM 1507 C C . THR A 1 207 ? -59.008 -0.892 11.863 1.00 20.85 185 THR A C 1
ATOM 1508 O O . THR A 1 207 ? -57.855 -1.371 11.803 1.00 23.43 185 THR A O 1
ATOM 1512 N N . GLY A 1 208 ? -59.260 0.265 12.451 1.00 19.11 186 GLY A N 1
ATOM 1513 C CA . GLY A 1 208 ? -58.227 0.964 13.193 1.00 19.84 186 GLY A CA 1
ATOM 1514 C C . GLY A 1 208 ? -58.016 0.299 14.548 1.00 19.55 186 GLY A C 1
ATOM 1515 O O . GLY A 1 208 ? -58.714 -0.629 14.906 1.00 19.74 186 GLY A O 1
ATOM 1516 N N . LYS A 1 209 ? -57.077 0.820 15.299 1.00 21.84 187 LYS A N 1
ATOM 1517 C CA . LYS A 1 209 ? -56.825 0.347 16.674 1.00 24.47 187 LYS A CA 1
ATOM 1518 C C . LYS A 1 209 ? -58.043 0.480 17.586 1.00 21.59 187 LYS A C 1
ATOM 1519 O O . LYS A 1 209 ? -58.279 -0.364 18.464 1.00 22.58 187 LYS A O 1
ATOM 1525 N N . ASP A 1 210 ? -58.866 1.498 17.353 1.00 19.32 188 ASP A N 1
ATOM 1526 C CA . ASP A 1 210 ? -60.115 1.670 18.106 1.00 17.23 188 ASP A CA 1
ATOM 1527 C C . ASP A 1 210 ? -61.334 0.967 17.510 1.00 16.53 188 ASP A C 1
ATOM 1528 O O . ASP A 1 210 ? -62.465 1.326 17.836 1.00 16.71 188 ASP A O 1
ATOM 1533 N N . GLY A 1 211 ? -61.088 0.055 16.567 1.00 17.58 189 GLY A N 1
ATOM 1534 C CA . GLY A 1 211 ? -62.117 -0.712 15.888 1.00 17.56 189 GLY A CA 1
ATOM 1535 C C . GLY A 1 211 ? -62.882 -0.023 14.785 1.00 16.58 189 GLY A C 1
ATOM 1536 O O . GLY A 1 211 ? -63.761 -0.627 14.178 1.00 18.03 189 GLY A O 1
ATOM 1537 N N . THR A 1 212 ? -62.574 1.238 14.508 1.00 13.97 190 THR A N 1
ATOM 1538 C CA . THR A 1 212 ? -63.322 1.977 13.522 1.00 12.93 190 THR A CA 1
ATOM 1539 C C . THR A 1 212 ? -63.019 1.391 12.134 1.00 12.33 190 THR A C 1
ATOM 1540 O O . THR A 1 212 ? -61.858 1.176 11.811 1.00 10.92 190 THR A O 1
ATOM 1544 N N . PRO A 1 213 ? -64.066 1.137 11.344 1.00 12.52 191 PRO A N 1
ATOM 1545 C CA . PRO A 1 213 ? -63.845 0.546 10.000 1.00 12.02 191 PRO A CA 1
ATOM 1546 C C . PRO A 1 213 ? -63.213 1.553 9.054 1.00 11.41 191 PRO A C 1
ATOM 1547 O O . PRO A 1 213 ? -63.561 2.723 9.046 1.00 10.72 191 PRO A O 1
ATOM 1551 N N . HIS A 1 214 ? -62.262 1.081 8.256 1.00 10.83 192 HIS A N 1
ATOM 1552 C CA . HIS A 1 214 ? -61.786 1.866 7.142 1.00 10.34 192 HIS A CA 1
ATOM 1553 C C . HIS A 1 214 ? -61.538 0.907 5.981 1.00 9.19 192 HIS A C 1
ATOM 1554 O O . HIS A 1 214 ? -61.746 -0.302 6.134 1.00 8.40 192 HIS A O 1
ATOM 1561 N N . LEU A 1 215 ? -61.187 1.461 4.825 1.00 8.77 193 LEU A N 1
ATOM 1562 C CA . LEU A 1 215 ? -60.710 0.645 3.711 1.00 8.54 193 LEU A CA 1
ATOM 1563 C C . LEU A 1 215 ? -59.225 0.903 3.517 1.00 8.77 193 LEU A C 1
ATOM 1564 O O . LEU A 1 215 ? -58.809 2.069 3.421 1.00 9.16 193 LEU A O 1
ATOM 1569 N N . GLY A 1 216 ? -58.416 -0.154 3.496 1.00 8.72 194 GLY A N 1
ATOM 1570 C CA . GLY A 1 216 ? -57.009 -0.018 3.215 1.00 9.49 194 GLY A CA 1
ATOM 1571 C C . GLY A 1 216 ? -56.862 0.070 1.711 1.00 10.22 194 GLY A C 1
ATOM 1572 O O . GLY A 1 216 ? -57.432 -0.734 1.006 1.00 10.86 194 GLY A O 1
ATOM 1573 N N . LEU A 1 217 ? -56.099 1.039 1.232 1.00 10.65 195 LEU A N 1
ATOM 1574 C CA . LEU A 1 217 ? -55.994 1.285 -0.200 1.00 11.37 195 LEU A CA 1
ATOM 1575 C C . LEU A 1 217 ? -54.647 0.759 -0.636 1.00 10.81 195 LEU A C 1
ATOM 1576 O O . LEU A 1 217 ? -53.645 0.955 0.063 1.00 11.13 195 LEU A O 1
ATOM 1581 N N . ALA A 1 218 ? -54.593 0.093 -1.788 1.00 10.05 196 ALA A N 1
ATOM 1582 C CA . ALA A 1 218 ? -53.313 -0.319 -2.329 1.00 10.07 196 ALA A CA 1
ATOM 1583 C C . ALA A 1 218 ? -53.327 -0.175 -3.835 1.00 9.88 196 ALA A C 1
ATOM 1584 O O . ALA A 1 218 ? -54.368 -0.102 -4.468 1.00 9.55 196 ALA A O 1
ATOM 1586 N N . VAL A 1 219 ? -52.123 -0.152 -4.386 1.00 10.00 197 VAL A N 1
ATOM 1587 C CA . VAL A 1 219 ? -51.930 0.078 -5.804 1.00 10.22 197 VAL A CA 1
ATOM 1588 C C . VAL A 1 219 ? -51.145 -1.104 -6.428 1.00 10.54 197 VAL A C 1
ATOM 1589 O O . VAL A 1 219 ? -49.928 -1.198 -6.258 1.00 11.38 197 VAL A O 1
ATOM 1593 N N . PRO A 1 220 ? -51.847 -1.959 -7.184 1.00 11.18 198 PRO A N 1
ATOM 1594 C CA . PRO A 1 220 ? -51.108 -3.025 -7.866 1.00 12.37 198 PRO A CA 1
ATOM 1595 C C . PRO A 1 220 ? -50.215 -2.462 -8.971 1.00 12.88 198 PRO A C 1
ATOM 1596 O O . PRO A 1 220 ? -50.477 -1.382 -9.499 1.00 12.55 198 PRO A O 1
ATOM 1600 N N . GLU A 1 221 ? -49.155 -3.182 -9.287 1.00 15.25 199 GLU A N 1
ATOM 1601 C CA . GLU A 1 221 ? -48.234 -2.726 -10.329 1.00 17.47 199 GLU A CA 1
ATOM 1602 C C . GLU A 1 221 ? -48.896 -2.728 -11.706 1.00 18.05 199 GLU A C 1
ATOM 1603 O O . GLU A 1 221 ? -48.815 -1.738 -12.453 1.00 17.55 199 GLU A O 1
ATOM 1609 N N . TRP A 1 222 ? -49.562 -3.825 -12.065 1.00 18.83 200 TRP A N 1
ATOM 1610 C CA . TRP A 1 222 ? -50.195 -3.914 -13.365 1.00 19.32 200 TRP A CA 1
ATOM 1611 C C . TRP A 1 222 ? -51.411 -3.021 -13.475 1.00 19.49 200 TRP A C 1
ATOM 1612 O O . TRP A 1 222 ? -52.148 -2.833 -12.517 1.00 19.12 200 TRP A O 1
ATOM 1623 N N . GLY A 1 223 ? -51.586 -2.456 -14.662 1.00 18.69 201 GLY A N 1
ATOM 1624 C CA . GLY A 1 223 ? -52.694 -1.602 -14.987 1.00 18.68 201 GLY A CA 1
ATOM 1625 C C . GLY A 1 223 ? -52.316 -0.212 -15.463 1.00 19.04 201 GLY A C 1
ATOM 1626 O O . GLY A 1 223 ? -53.201 0.595 -15.728 1.00 20.07 201 GLY A O 1
ATOM 1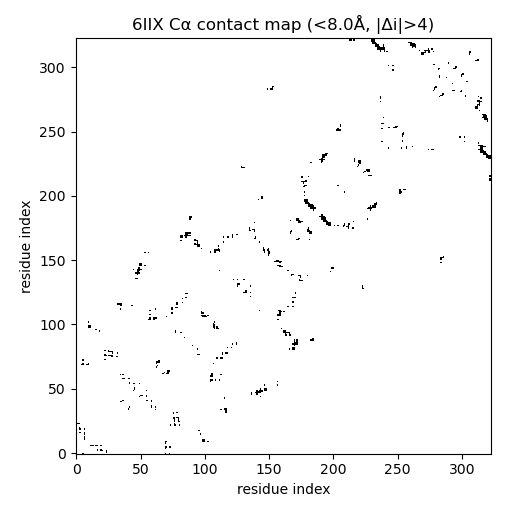627 N N . GLY A 1 224 ? -51.031 0.053 -15.598 1.00 20.64 202 GLY A N 1
ATOM 1628 C CA . GLY A 1 224 ? -50.568 1.301 -16.209 1.00 20.42 202 GLY A CA 1
ATOM 1629 C C . GLY A 1 224 ? -50.375 2.372 -15.157 1.00 20.94 202 GLY A C 1
ATOM 1630 O O . GLY A 1 224 ? -50.536 2.116 -13.949 1.00 19.38 202 GLY A O 1
ATOM 1631 N N . PRO A 1 225 ? -50.047 3.592 -15.604 1.00 21.13 203 PRO A N 1
ATOM 1632 C CA . PRO A 1 225 ? -49.806 4.695 -14.666 1.00 19.91 203 PRO A CA 1
ATOM 1633 C C . PRO A 1 225 ? -51.033 5.020 -13.816 1.00 18.75 203 PRO A C 1
ATOM 1634 O O . PRO A 1 225 ? -52.166 4.710 -14.177 1.00 19.98 203 PRO A O 1
ATOM 1638 N N . LEU A 1 226 ? -50.792 5.655 -12.679 1.00 18.32 204 LEU A N 1
ATOM 1639 C CA . LEU A 1 226 ? -51.886 6.004 -11.774 1.00 18.16 204 LEU A CA 1
ATOM 1640 C C . LEU A 1 226 ? -52.509 7.315 -12.256 1.00 19.53 204 LEU A C 1
ATOM 1641 O O . LEU A 1 226 ? -52.367 8.358 -11.620 1.00 17.96 204 LEU A O 1
ATOM 1646 N N . LEU A 1 227 ? -53.213 7.26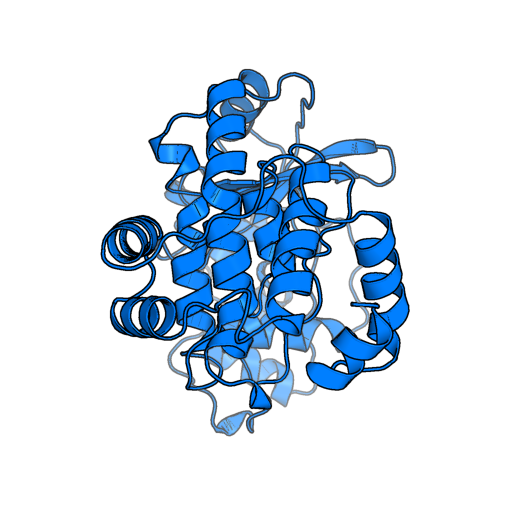5 -13.389 1.00 18.10 205 LEU A N 1
ATOM 1647 C CA . LEU A 1 227 ? -53.791 8.459 -13.971 1.00 20.60 205 LEU A CA 1
ATOM 1648 C C . LEU A 1 227 ? -54.853 9.008 -13.014 1.00 18.60 205 LEU A C 1
ATOM 1649 O O . LEU A 1 227 ? -55.614 8.222 -12.466 1.00 16.05 205 LEU A O 1
ATOM 1654 N N . PRO A 1 228 ? -54.890 10.330 -12.797 1.00 18.84 206 PRO A N 1
ATOM 1655 C CA . PRO A 1 228 ? -55.881 10.909 -11.894 1.00 18.68 206 PRO A CA 1
ATOM 1656 C C . PRO A 1 228 ? -57.320 10.446 -12.157 1.00 17.59 206 PRO A C 1
ATOM 1657 O O . PRO A 1 228 ? -58.047 10.181 -11.217 1.00 15.49 206 PRO A O 1
ATOM 1661 N N . LYS A 1 229 ? -57.730 10.327 -13.429 1.00 16.18 207 LYS A N 1
ATOM 1662 C CA . LYS A 1 229 ? -59.088 9.859 -13.712 1.00 17.11 207 LYS A CA 1
ATOM 1663 C C . LYS A 1 229 ? -59.315 8.402 -13.268 1.00 14.17 207 LYS A C 1
ATOM 1664 O O . LYS A 1 229 ? -60.426 8.058 -12.855 1.00 14.17 207 LYS A O 1
ATOM 1670 N N . ALA A 1 230 ? -58.290 7.566 -13.365 1.00 13.56 208 ALA A N 1
ATOM 1671 C CA . ALA A 1 230 ? -58.399 6.162 -12.962 1.00 13.01 208 ALA A CA 1
ATOM 1672 C C . ALA A 1 230 ? -58.442 6.059 -11.427 1.00 12.97 208 ALA A C 1
ATOM 1673 O O . ALA A 1 230 ? -59.252 5.308 -10.862 1.00 12.08 208 ALA A O 1
ATOM 1675 N N . TYR A 1 231 ? -57.565 6.817 -10.783 1.00 12.54 209 TYR A N 1
ATOM 1676 C CA . TYR A 1 231 ? -57.605 6.933 -9.314 1.00 13.37 209 TYR A CA 1
ATOM 1677 C C . TYR A 1 231 ? -58.980 7.381 -8.811 1.00 13.37 209 TYR A C 1
ATOM 1678 O O . TYR A 1 231 ? -59.554 6.755 -7.918 1.00 13.00 209 TYR A O 1
ATOM 1687 N N . ASP A 1 232 ? -59.491 8.483 -9.354 1.00 13.31 210 ASP A N 1
ATOM 1688 C CA . ASP A 1 232 ? -60.758 9.081 -8.928 1.00 14.28 210 ASP A CA 1
ATOM 1689 C C . ASP A 1 232 ? -61.919 8.128 -9.154 1.00 13.24 210 ASP A C 1
ATOM 1690 O O . ASP A 1 232 ? -62.789 7.982 -8.312 1.00 12.16 210 ASP A O 1
ATOM 1695 N N . GLU A 1 233 ? -61.917 7.424 -10.290 1.00 12.51 211 GLU A N 1
ATOM 1696 C CA A GLU A 1 233 ? -62.984 6.452 -10.556 0.50 12.51 211 GLU A CA 1
ATOM 1697 C CA B GLU A 1 233 ? -62.969 6.430 -10.553 0.50 13.31 211 GLU A CA 1
ATOM 1698 C C . GLU A 1 233 ? -62.974 5.339 -9.508 1.00 12.46 211 GLU A C 1
ATOM 1699 O O . GLU A 1 233 ? -64.025 4.996 -8.959 1.00 13.15 211 GLU A O 1
ATOM 1710 N N . SER A 1 234 ? -61.799 4.802 -9.201 1.00 12.25 212 SER A N 1
ATOM 1711 C CA . SER A 1 234 ? -61.715 3.758 -8.188 1.00 12.47 212 SER A CA 1
ATOM 1712 C C . SER A 1 234 ? -62.221 4.236 -6.860 1.00 12.23 212 SER A C 1
ATOM 1713 O O . SER A 1 234 ? -63.015 3.544 -6.227 1.00 10.64 212 SER A O 1
ATOM 1716 N N . LEU A 1 235 ? -61.844 5.457 -6.472 1.00 12.57 213 LEU A N 1
ATOM 1717 C CA . LEU A 1 235 ? -62.378 5.986 -5.213 1.00 13.54 213 LEU A CA 1
ATOM 1718 C C . LEU A 1 235 ? -63.874 6.091 -5.185 1.00 13.00 213 LEU A C 1
ATOM 1719 O O . LEU A 1 235 ? -64.509 5.828 -4.148 1.00 12.38 213 LEU A O 1
ATOM 1724 N N . HIS A 1 236 ? -64.485 6.444 -6.321 1.00 11.41 214 HIS A N 1
ATOM 1725 C CA . HIS A 1 236 ? -65.918 6.514 -6.387 1.00 12.00 214 HIS A CA 1
ATOM 1726 C C . HIS A 1 236 ? -66.623 5.178 -6.301 1.00 10.84 214 HIS A C 1
ATOM 1727 O O . HIS A 1 236 ? -67.803 5.158 -6.005 1.00 11.70 214 HIS A O 1
ATOM 1734 N N . ARG A 1 237 ? -65.910 4.084 -6.565 1.00 10.26 215 ARG A N 1
ATOM 1735 C CA A ARG A 1 237 ? -66.508 2.762 -6.489 0.50 10.57 215 ARG A CA 1
ATOM 1736 C CA B ARG A 1 237 ? -66.455 2.735 -6.522 0.50 10.16 215 ARG A CA 1
ATOM 1737 C C . ARG A 1 237 ? -66.501 2.172 -5.099 1.00 10.52 215 ARG A C 1
ATOM 1738 O O . ARG A 1 237 ? -67.265 1.239 -4.833 1.00 10.64 215 ARG A O 1
ATOM 1753 N N . ALA A 1 238 ? -65.688 2.740 -4.211 1.00 10.59 216 ALA A N 1
ATOM 1754 C CA . ALA A 1 238 ? -65.439 2.066 -2.936 1.00 10.85 216 ALA A CA 1
ATOM 1755 C C . ALA A 1 238 ? -66.655 1.951 -2.031 1.00 11.19 216 ALA A C 1
ATOM 1756 O O . ALA A 1 238 ? -67.014 0.843 -1.635 1.00 10.12 216 ALA A O 1
ATOM 1758 N N . ARG A 1 239 ? -67.279 3.078 -1.672 1.00 11.38 217 ARG A N 1
ATOM 1759 C CA . ARG A 1 239 ? -68.443 2.998 -0.772 1.00 12.76 217 ARG A CA 1
ATOM 1760 C C . ARG A 1 239 ? -69.595 2.217 -1.338 1.00 11.82 217 ARG A C 1
ATOM 1761 O O . ARG A 1 239 ? -70.119 1.356 -0.662 1.00 12.46 217 ARG A O 1
ATOM 1769 N N . PRO A 1 240 ? -69.946 2.451 -2.611 1.00 11.12 218 PRO A N 1
ATOM 1770 C CA . PRO A 1 240 ? -71.000 1.647 -3.178 1.00 11.36 218 PRO A CA 1
ATOM 1771 C C . PRO A 1 240 ? -70.757 0.155 -3.131 1.00 10.43 218 PRO A C 1
ATOM 1772 O O . PRO A 1 240 ? -71.678 -0.621 -2.816 1.00 11.80 218 PRO A O 1
ATOM 1776 N N . PHE A 1 241 ? -69.543 -0.258 -3.429 1.00 9.92 219 PHE A N 1
ATOM 1777 C CA . PHE A 1 241 ? -69.202 -1.666 -3.458 1.00 9.97 219 PHE A CA 1
ATOM 1778 C C . PHE A 1 241 ? -69.299 -2.291 -2.062 1.00 9.50 219 PHE A C 1
ATOM 1779 O O . PHE A 1 241 ? -69.994 -3.322 -1.867 1.00 9.66 219 PHE A O 1
ATOM 1787 N N . PHE A 1 242 ? -68.616 -1.676 -1.092 1.00 9.30 220 PHE A N 1
ATOM 1788 C CA . PHE A 1 242 ? -68.587 -2.271 0.249 1.00 9.78 220 PHE A CA 1
ATOM 1789 C C . PHE A 1 242 ? -69.941 -2.113 0.968 1.00 10.73 220 PHE A C 1
ATOM 1790 O O . PHE A 1 242 ? -70.349 -3.015 1.713 1.00 11.21 220 PHE A O 1
ATOM 1798 N N . ASP A 1 243 ? -70.626 -1.001 0.755 1.00 11.44 221 ASP A N 1
ATOM 1799 C CA . ASP A 1 243 ? -71.954 -0.838 1.364 1.00 12.80 221 ASP A CA 1
ATOM 1800 C C . ASP A 1 243 ? -72.971 -1.836 0.818 1.00 13.79 221 ASP A C 1
ATOM 1801 O O . ASP A 1 243 ? -73.857 -2.277 1.550 1.00 14.07 221 ASP A O 1
ATOM 1806 N N . ARG A 1 244 ? -72.819 -2.250 -0.443 1.00 13.21 222 ARG A N 1
ATOM 1807 C CA . ARG A 1 244 ? -73.664 -3.297 -0.972 1.00 14.72 222 ARG A CA 1
ATOM 1808 C C . ARG A 1 244 ? -73.309 -4.681 -0.517 1.00 13.70 222 ARG A C 1
ATOM 1809 O O . ARG A 1 244 ? -74.210 -5.428 -0.129 1.00 14.78 222 ARG A O 1
ATOM 1817 N N . HIS A 1 245 ? -72.036 -5.060 -0.570 1.00 11.93 223 HIS A N 1
ATOM 1818 C CA . HIS A 1 245 ? -71.658 -6.454 -0.332 1.00 12.26 223 HIS A CA 1
ATOM 1819 C C . HIS A 1 245 ? -71.209 -6.740 1.114 1.00 11.62 223 HIS A C 1
ATOM 1820 O O . HIS A 1 245 ? -71.253 -7.903 1.570 1.00 12.26 223 HIS A O 1
ATOM 1827 N N . PHE A 1 246 ? -70.767 -5.691 1.802 1.00 11.68 224 PHE A N 1
ATOM 1828 C CA . PHE A 1 246 ? -70.302 -5.778 3.203 1.00 11.70 224 PHE A CA 1
ATOM 1829 C C . PHE A 1 246 ? -70.971 -4.652 3.978 1.00 11.55 224 PHE A C 1
ATOM 1830 O O . PHE A 1 246 ? -70.287 -3.800 4.529 1.00 10.92 224 PHE A O 1
ATOM 1838 N N . PRO A 1 247 ? -72.317 -4.620 4.001 1.00 11.75 225 PRO A N 1
ATOM 1839 C CA . PRO A 1 247 ? -73.004 -3.502 4.674 1.00 12.50 225 PRO A CA 1
ATOM 1840 C C . PRO A 1 247 ? -72.649 -3.343 6.150 1.00 12.74 225 PRO A C 1
ATOM 1841 O O . PRO A 1 247 ? -72.797 -2.265 6.707 1.00 13.73 225 PRO A O 1
ATOM 1845 N N . GLU A 1 248 ? -72.256 -4.430 6.779 1.00 12.52 226 GLU A N 1
ATOM 1846 C CA . GLU A 1 248 ? -71.838 -4.407 8.189 1.00 13.02 226 GLU A CA 1
ATOM 1847 C C . GLU A 1 248 ? -70.595 -3.552 8.450 1.00 13.51 226 GLU A C 1
ATOM 1848 O O . GLU A 1 248 ? -70.342 -3.158 9.586 1.00 13.28 226 GLU A O 1
ATOM 1854 N N . HIS A 1 249 ? -69.807 -3.247 7.412 1.00 12.44 227 HIS A N 1
ATOM 1855 C CA . HIS A 1 249 ? -68.549 -2.518 7.625 1.00 12.08 227 HIS A CA 1
ATOM 1856 C C . HIS A 1 249 ? -68.738 -0.993 7.745 1.00 13.07 227 HIS A C 1
ATOM 1857 O O . HIS A 1 249 ? -68.480 -0.407 8.796 1.00 15.67 227 HIS A O 1
ATOM 1864 N N . GLY A 1 250 ? -69.179 -0.340 6.691 1.00 13.56 228 GLY A N 1
ATOM 1865 C CA . GLY A 1 250 ? -69.557 1.080 6.709 1.00 14.12 228 GLY A CA 1
ATOM 1866 C C . GLY A 1 250 ? -68.397 2.052 6.864 1.00 14.24 228 GLY A C 1
ATOM 1867 O O . GLY A 1 250 ? -68.538 3.086 7.523 1.00 15.21 228 GLY A O 1
ATOM 1868 N N . ALA A 1 251 ? -67.252 1.737 6.261 1.00 12.53 229 ALA A N 1
ATOM 1869 C CA . ALA A 1 251 ? -66.116 2.654 6.257 1.00 12.13 229 ALA A CA 1
ATOM 1870 C C . ALA A 1 251 ? -66.508 3.955 5.571 1.00 13.22 229 ALA A C 1
ATOM 1871 O O . ALA A 1 251 ? -67.297 3.949 4.610 1.00 12.70 229 ALA A O 1
ATOM 1873 N N . ARG A 1 252 ? -65.946 5.059 6.046 1.00 12.29 230 ARG A N 1
ATOM 1874 C CA . ARG A 1 252 ? -66.078 6.349 5.367 1.00 14.73 230 ARG A CA 1
ATOM 1875 C C . ARG A 1 252 ? -64.783 6.926 4.878 1.00 13.07 230 ARG A C 1
ATOM 1876 O O . ARG A 1 252 ? -64.808 7.936 4.183 1.00 12.42 230 ARG A O 1
ATOM 1884 N N . VAL A 1 253 ? -63.671 6.290 5.225 1.00 12.58 231 VAL A N 1
ATOM 1885 C CA . VAL A 1 253 ? -62.350 6.770 4.844 1.00 12.89 231 VAL A CA 1
ATOM 1886 C C . VAL A 1 253 ? -61.479 5.616 4.362 1.00 12.07 231 VAL A C 1
ATOM 1887 O O . VAL A 1 253 ? -61.662 4.441 4.767 1.00 11.32 231 VAL A O 1
ATOM 1891 N N . ALA A 1 254 ? -60.554 5.962 3.483 1.00 10.95 232 ALA A N 1
ATOM 1892 C CA . ALA A 1 254 ? -59.528 5.053 3.049 1.00 11.39 232 ALA A CA 1
ATOM 1893 C C . ALA A 1 254 ? -58.228 5.465 3.695 1.00 11.68 232 ALA A C 1
ATOM 1894 O O . ALA A 1 254 ? -57.944 6.670 3.796 1.00 12.18 232 ALA A O 1
ATOM 1896 N N . TRP A 1 255 ? -57.460 4.470 4.120 1.00 11.60 233 TRP A N 1
ATOM 1897 C CA A TRP A 1 255 ? -56.143 4.655 4.727 0.50 12.49 233 TRP A CA 1
ATOM 1898 C CA B TRP A 1 255 ? -56.153 4.717 4.675 0.50 12.51 233 TRP A CA 1
ATOM 1899 C C . TRP A 1 255 ? -55.092 4.096 3.816 1.00 13.11 233 TRP A C 1
ATOM 1900 O O . TRP A 1 255 ? -55.333 3.115 3.103 1.00 12.44 233 TRP A O 1
ATOM 1921 N N . GLY A 1 256 ? -53.903 4.681 3.891 1.00 13.18 234 GLY A N 1
ATOM 1922 C CA . GLY A 1 256 ? -52.783 4.169 3.164 1.00 13.98 234 GLY A CA 1
ATOM 1923 C C . GLY A 1 256 ? -51.490 4.391 3.911 1.00 14.61 234 GLY A C 1
ATOM 1924 O O . GLY A 1 256 ? -51.334 5.403 4.600 1.00 14.14 234 GLY A O 1
ATOM 1925 N N . SER A 1 257 ? -50.582 3.444 3.771 1.00 14.83 235 SER A N 1
ATOM 1926 C CA A SER A 1 257 ? -49.209 3.588 4.266 0.50 15.18 235 SER A CA 1
ATOM 1927 C CA B SER A 1 257 ? -49.230 3.604 4.254 0.50 15.72 235 SER A CA 1
ATOM 1928 C C . SER A 1 257 ? -48.316 3.249 3.083 1.00 16.39 235 SER A C 1
ATOM 1929 O O . SER A 1 257 ? -48.390 2.150 2.553 1.00 15.37 235 SER A O 1
ATOM 1934 N N . SER A 1 258 ? -47.495 4.193 2.636 1.00 15.13 236 SER A N 1
ATOM 1935 C CA . SER A 1 258 ? -46.747 3.965 1.416 1.00 15.05 236 SER A CA 1
ATOM 1936 C C . SER A 1 258 ? -45.534 4.836 1.283 1.00 16.56 236 SER A C 1
ATOM 1937 O O . SER A 1 258 ? -45.535 5.999 1.741 1.00 15.46 236 SER A O 1
ATOM 1940 N N . TRP A 1 259 ? -44.550 4.312 0.553 1.00 15.67 237 TRP A N 1
ATOM 1941 C CA . TRP A 1 259 ? -43.458 5.157 0.002 1.00 16.20 237 TRP A CA 1
ATOM 1942 C C . TRP A 1 259 ? -43.959 6.366 -0.793 1.00 16.02 237 TRP A C 1
ATOM 1943 O O . TRP A 1 259 ? -43.339 7.453 -0.781 1.00 15.16 237 TRP A O 1
ATOM 1954 N N . MET A 1 260 ? -45.088 6.183 -1.475 1.00 15.53 238 MET A N 1
ATOM 1955 C CA . MET A 1 260 ? -45.694 7.192 -2.336 1.00 17.16 238 MET A CA 1
ATOM 1956 C C . MET A 1 260 ? -46.184 8.446 -1.616 1.00 15.32 238 MET A C 1
ATOM 1957 O O . MET A 1 260 ? -46.375 9.485 -2.246 1.00 14.76 238 MET A O 1
ATOM 1962 N N . LEU A 1 261 ? -46.416 8.325 -0.317 1.00 14.55 239 LEU A N 1
ATOM 1963 C CA . LEU A 1 261 ? -46.965 9.412 0.475 1.00 15.42 239 LEU A CA 1
ATOM 1964 C C . LEU A 1 261 ? -45.857 10.237 1.118 1.00 16.14 239 LEU A C 1
ATOM 1965 O O . LEU A 1 261 ? -46.160 11.193 1.847 1.00 17.06 239 LEU A O 1
ATOM 1970 N N . ASP A 1 262 ? -44.604 9.887 0.837 1.00 16.25 240 ASP A N 1
ATOM 1971 C CA . ASP A 1 262 ? -43.459 10.641 1.374 1.00 17.04 240 ASP A CA 1
ATOM 1972 C C . ASP A 1 262 ? -43.399 12.018 0.687 1.00 15.63 240 ASP A C 1
ATOM 1973 O O . ASP A 1 262 ? -43.152 12.100 -0.517 1.00 14.89 240 ASP A O 1
ATOM 1978 N N . PRO A 1 263 ? -43.609 13.114 1.462 1.00 15.23 241 PRO A N 1
ATOM 1979 C CA . PRO A 1 263 ? -43.501 14.440 0.843 1.00 16.55 241 PRO A CA 1
ATOM 1980 C C . PRO A 1 263 ? -42.114 14.788 0.270 1.00 15.64 241 PRO A C 1
ATOM 1981 O O . PRO A 1 263 ? -42.008 15.694 -0.566 1.00 16.35 241 PRO A O 1
ATOM 1985 N N . GLN A 1 264 ? -41.077 14.076 0.687 1.00 16.93 242 GLN A N 1
ATOM 1986 C CA . GLN A 1 264 ? -39.742 14.259 0.124 1.00 17.57 242 GLN A CA 1
ATOM 1987 C C . GLN A 1 264 ? -39.682 14.047 -1.363 1.00 18.55 242 GLN A C 1
ATOM 1988 O O . GLN A 1 264 ? -38.811 14.607 -2.020 1.00 17.65 242 GLN A O 1
ATOM 1994 N N . LEU A 1 265 ? -40.626 13.270 -1.929 1.00 17.98 243 LEU A N 1
ATOM 1995 C CA . LEU A 1 265 ? -40.690 13.117 -3.384 1.00 18.90 243 LEU A CA 1
ATOM 1996 C C . LEU A 1 265 ? -40.859 14.417 -4.160 1.00 18.25 243 LEU A C 1
ATOM 1997 O O . LEU A 1 265 ? -40.410 14.509 -5.305 1.00 19.27 243 LEU A O 1
ATOM 2002 N N . GLU A 1 266 ? -41.481 15.419 -3.540 1.00 20.26 244 GLU A N 1
ATOM 2003 C CA . GLU A 1 266 ? -41.743 16.716 -4.180 1.00 21.69 244 GLU A CA 1
ATOM 2004 C C . GLU A 1 266 ? -40.448 17.453 -4.584 1.00 21.63 244 GLU A C 1
ATOM 2005 O O . GLU A 1 266 ? -40.475 18.250 -5.504 1.00 21.53 244 GLU A O 1
ATOM 2011 N N . GLU A 1 267 ? -39.340 17.161 -3.918 1.00 22.90 245 GLU A N 1
ATOM 2012 C CA . GLU A 1 267 ? -38.018 17.695 -4.335 1.00 25.37 245 GLU A CA 1
ATOM 2013 C C . GLU A 1 267 ? -37.550 17.200 -5.699 1.00 27.07 245 GLU A C 1
ATOM 2014 O O . GLU A 1 267 ? -36.700 17.831 -6.334 1.00 26.88 245 GLU A O 1
ATOM 2020 N N . TYR A 1 268 ? -38.067 16.054 -6.136 1.00 24.78 246 TYR A N 1
ATOM 2021 C CA . TYR A 1 268 ? -37.519 15.360 -7.289 1.00 24.94 246 TYR A CA 1
ATOM 2022 C C . TYR A 1 268 ? -38.483 15.152 -8.441 1.00 27.02 246 TYR A C 1
ATOM 2023 O O . TYR A 1 268 ? -38.064 15.077 -9.605 1.00 27.23 246 TYR A O 1
ATOM 2032 N N . LEU A 1 269 ? -39.768 15.010 -8.142 1.00 27.73 247 LEU A N 1
ATOM 2033 C CA . LEU A 1 269 ? -40.758 14.764 -9.168 1.00 28.34 247 LEU A CA 1
ATOM 2034 C C . LEU A 1 269 ? -41.411 16.075 -9.541 1.00 32.38 247 LEU A C 1
ATOM 2035 O O . LEU A 1 269 ? -41.634 16.936 -8.687 1.00 35.03 247 LEU A O 1
ATOM 2040 N N . THR A 1 270 ? -41.728 16.230 -10.814 1.00 36.00 248 THR A N 1
ATOM 2041 C CA . THR A 1 270 ? -42.343 17.462 -11.277 1.00 40.86 248 THR A CA 1
ATOM 2042 C C . THR A 1 270 ? -43.839 17.465 -10.983 1.00 42.15 248 THR A C 1
ATOM 2043 O O . THR A 1 270 ? -44.398 16.495 -10.463 1.00 36.58 248 THR A O 1
ATOM 2047 N N . GLU A 1 271 ? -44.484 18.571 -11.317 1.00 43.05 249 GLU A N 1
ATOM 2048 C CA . GLU A 1 271 ? -45.934 18.691 -11.183 1.00 46.20 249 GLU A CA 1
ATOM 2049 C C . GLU A 1 271 ? -46.769 17.758 -12.052 1.00 43.26 249 GLU A C 1
ATOM 2050 O O . GLU A 1 271 ? -47.914 17.480 -11.714 1.00 45.19 249 GLU A O 1
ATOM 2056 N N . ASP A 1 272 ? -46.217 17.278 -13.158 1.00 40.31 250 ASP A N 1
ATOM 2057 C CA . ASP A 1 272 ? -46.945 16.330 -13.989 1.00 41.09 250 ASP A CA 1
ATOM 2058 C C . ASP A 1 272 ? -46.943 14.899 -13.397 1.00 34.59 250 ASP A C 1
ATOM 2059 O O . ASP A 1 272 ? -47.666 14.047 -13.899 1.00 37.27 250 ASP A O 1
ATOM 2064 N N . SER A 1 273 ? -46.123 14.643 -12.371 1.00 26.75 251 SER A N 1
ATOM 2065 C CA . SER A 1 273 ? -46.118 13.358 -11.650 1.00 23.83 251 SER A CA 1
ATOM 2066 C C . SER A 1 273 ? -47.515 12.990 -11.124 1.00 21.94 251 SER A C 1
ATOM 2067 O O . SER A 1 273 ? -48.136 13.764 -10.403 1.00 20.24 251 SER A O 1
ATOM 2070 N N . ASN A 1 274 ? -47.997 11.796 -11.477 1.00 19.32 252 ASN A N 1
ATOM 2071 C CA . ASN A 1 274 ? -49.271 11.310 -10.949 1.00 17.66 252 ASN A CA 1
ATOM 2072 C C . ASN A 1 274 ? -49.243 11.163 -9.429 1.00 17.00 252 ASN A C 1
ATOM 2073 O O . ASN A 1 274 ? -50.233 11.486 -8.777 1.00 17.18 252 ASN A O 1
ATOM 2078 N N . ILE A 1 275 ? -48.117 10.705 -8.896 1.00 16.21 253 ILE A N 1
ATOM 2079 C CA . ILE A 1 275 ? -47.931 10.509 -7.460 1.00 17.42 253 ILE A CA 1
ATOM 2080 C C . ILE A 1 275 ? -48.023 11.862 -6.763 1.00 18.11 253 ILE A C 1
ATOM 2081 O O . ILE A 1 275 ? -48.781 12.013 -5.799 1.00 18.54 253 ILE A O 1
ATOM 2086 N N . ILE A 1 276 ? -47.295 12.854 -7.275 1.00 17.60 254 ILE A N 1
ATOM 2087 C CA . ILE A 1 276 ? -47.380 14.199 -6.674 1.00 18.73 254 ILE A CA 1
ATOM 2088 C C . ILE A 1 276 ? -48.810 14.758 -6.702 1.00 19.04 254 ILE A C 1
ATOM 2089 O O . ILE A 1 276 ? -49.292 15.281 -5.675 1.00 19.22 254 ILE A O 1
ATOM 2094 N N . GLN A 1 277 ? -49.508 14.625 -7.834 1.00 18.29 255 GLN A N 1
ATOM 2095 C CA . GLN A 1 277 ? -50.841 15.194 -7.974 1.00 19.48 255 GLN A CA 1
ATOM 2096 C C . GLN A 1 277 ? -51.805 14.531 -6.990 1.00 18.25 255 GLN A C 1
ATOM 2097 O O . GLN A 1 277 ? -52.587 15.217 -6.328 1.00 17.20 255 GLN A O 1
ATOM 2103 N N . LEU A 1 278 ? -51.730 13.201 -6.889 1.00 16.58 256 LEU A N 1
ATOM 2104 C CA . LEU A 1 278 ? -52.693 12.460 -6.067 1.00 17.50 256 LEU A CA 1
ATOM 2105 C C . LEU A 1 278 ? -52.414 12.580 -4.588 1.00 17.30 256 LEU A C 1
ATOM 2106 O O . LEU A 1 278 ? -53.358 12.679 -3.786 1.00 17.03 256 LEU A O 1
ATOM 2111 N N . ALA A 1 279 ? -51.143 12.585 -4.224 1.00 18.06 257 ALA A N 1
ATOM 2112 C CA . ALA A 1 279 ? -50.745 12.688 -2.802 1.00 20.23 257 ALA A CA 1
ATOM 2113 C C . ALA A 1 279 ? -51.225 13.986 -2.157 1.00 21.35 257 ALA A C 1
ATOM 2114 O O . ALA A 1 279 ? -51.435 14.025 -0.946 1.00 21.87 257 ALA A O 1
ATOM 2116 N N . ARG A 1 280 ? -51.440 15.018 -2.964 1.00 22.86 258 ARG A N 1
ATOM 2117 C CA . ARG A 1 280 ? -51.912 16.329 -2.479 1.00 25.60 258 ARG A CA 1
ATOM 2118 C C . ARG A 1 280 ? -53.289 16.285 -1.827 1.00 24.69 258 ARG A C 1
ATOM 2119 O O . ARG A 1 280 ? -53.635 17.180 -1.031 1.00 23.58 258 ARG A O 1
ATOM 2127 N N . PHE A 1 281 ? -54.078 15.260 -2.164 1.00 21.48 259 PHE A N 1
ATOM 2128 C CA . PHE A 1 281 ? -55.390 15.073 -1.567 1.00 21.80 259 PHE A CA 1
ATOM 2129 C C . PHE A 1 281 ? -55.337 14.403 -0.189 1.00 17.72 259 PHE A C 1
ATOM 2130 O O . PHE A 1 281 ? -56.340 14.424 0.499 1.00 17.40 259 PHE A O 1
ATOM 2138 N N . TRP A 1 282 ? -54.210 13.804 0.166 1.00 15.46 260 TRP A N 1
ATOM 2139 C CA . TRP A 1 282 ? -54.086 12.970 1.353 1.00 14.65 260 TRP A CA 1
ATOM 2140 C C . TRP A 1 282 ? -53.756 13.815 2.581 1.00 14.99 260 TRP A C 1
ATOM 2141 O O . TRP A 1 282 ? -53.110 14.852 2.463 1.00 15.97 260 TRP A O 1
ATOM 2152 N N . THR A 1 283 ? -54.238 13.374 3.727 1.00 14.44 261 THR A N 1
ATOM 2153 C CA . THR A 1 283 ? -53.963 14.010 5.008 1.00 14.72 261 THR A CA 1
ATOM 2154 C C . THR A 1 283 ? -53.077 13.035 5.749 1.00 14.14 261 THR A C 1
ATOM 2155 O O . THR A 1 283 ? -53.519 11.922 6.089 1.00 14.00 261 THR A O 1
ATOM 2159 N N . LEU A 1 284 ? -51.819 13.415 5.971 1.00 14.73 262 LEU A N 1
ATOM 2160 C CA . LEU A 1 284 ? -50.878 12.543 6.660 1.00 15.30 262 LEU A CA 1
ATOM 2161 C C . LEU A 1 284 ? -51.111 12.585 8.173 1.00 18.64 262 LEU A C 1
ATOM 2162 O O . LEU A 1 284 ? -51.293 13.680 8.750 1.00 18.25 262 LEU A O 1
ATOM 2167 N N . THR A 1 285 ? -51.130 11.412 8.789 1.00 17.79 263 THR A N 1
ATOM 2168 C CA . THR A 1 285 ? -51.500 11.276 10.206 1.00 21.63 263 THR A CA 1
ATOM 2169 C C . THR A 1 285 ? -50.370 10.838 11.129 1.00 22.61 263 THR A C 1
ATOM 2170 O O . THR A 1 285 ? -50.563 10.869 12.341 1.00 25.95 263 THR A O 1
ATOM 2174 N N . ASP A 1 286 ? -49.230 10.439 10.579 1.00 21.91 264 ASP A N 1
ATOM 2175 C CA . ASP A 1 286 ? -48.069 10.064 11.368 1.00 24.40 264 ASP A CA 1
ATOM 2176 C C . ASP A 1 286 ? -47.144 11.274 11.543 1.00 26.75 264 ASP A C 1
ATOM 2177 O O . ASP A 1 286 ? -47.194 12.234 10.764 1.00 26.55 264 ASP A O 1
ATOM 2182 N N . SER A 1 287 ? -46.290 11.222 12.553 1.00 27.82 265 SER A N 1
ATOM 2183 C CA . SER A 1 287 ? -45.340 12.306 12.787 1.00 29.44 265 SER A CA 1
ATOM 2184 C C . SER A 1 287 ? -44.305 12.359 11.696 1.00 29.75 265 SER A C 1
ATOM 2185 O O . SER A 1 287 ? -43.973 11.327 11.095 1.00 27.83 265 SER A O 1
ATOM 2188 N N . ALA A 1 288 ? -43.807 13.565 11.428 1.00 28.29 266 ALA A N 1
ATOM 2189 C CA . ALA A 1 288 ? -42.675 13.733 10.549 1.00 28.77 266 ALA A CA 1
ATOM 2190 C C . ALA A 1 288 ? -41.576 12.823 11.085 1.00 29.83 266 ALA A C 1
ATOM 2191 O O . ALA A 1 288 ? -41.225 12.932 12.257 1.00 30.97 266 ALA A O 1
ATOM 2193 N N . PRO A 1 289 ? -41.071 11.888 10.251 1.00 28.44 267 PRO A N 1
ATOM 2194 C CA . PRO A 1 289 ? -40.089 10.902 10.746 1.00 28.35 267 PRO A CA 1
ATOM 2195 C C . PRO A 1 289 ? -38.716 11.499 11.049 1.00 29.32 267 PRO A C 1
ATOM 2196 O O . PRO A 1 289 ? -38.386 12.587 10.571 1.00 28.35 267 PRO A O 1
ATOM 2200 N N . GLU A 1 290 ? -37.921 10.782 11.836 1.00 31.73 268 GLU A N 1
ATOM 2201 C CA . GLU A 1 290 ? -36.559 11.223 12.113 1.00 33.93 268 GLU A CA 1
ATOM 2202 C C . GLU A 1 290 ? -35.728 11.136 10.835 1.00 33.48 268 GLU A C 1
ATOM 2203 O O . GLU A 1 290 ? -35.821 10.146 10.100 1.00 32.25 268 GLU A O 1
ATOM 2209 N N . PRO A 1 291 ? -34.932 12.180 10.538 1.00 32.93 269 PRO A N 1
ATOM 2210 C CA . PRO A 1 291 ? -34.141 12.159 9.306 1.00 33.33 269 PRO A CA 1
ATOM 2211 C C . PRO A 1 291 ? -33.197 10.956 9.188 1.00 33.99 269 PRO A C 1
ATOM 2212 O O . PRO A 1 291 ? -32.976 10.477 8.085 1.00 35.92 269 PRO A O 1
ATOM 2216 N N . GLY A 1 292 ? -32.669 10.484 10.319 1.00 36.61 270 GLY A N 1
ATOM 2217 C CA . GLY A 1 292 ? -31.756 9.332 10.350 1.00 37.56 270 GLY A CA 1
ATOM 2218 C C . GLY A 1 292 ? -32.400 7.953 10.245 1.00 39.26 270 GLY A C 1
ATOM 2219 O O . GLY A 1 292 ? -31.707 6.968 9.987 1.00 39.87 270 GLY A O 1
ATOM 2220 N N . ASN A 1 293 ? -33.714 7.876 10.450 1.00 40.02 271 ASN A N 1
ATOM 2221 C CA . ASN A 1 293 ? -34.466 6.615 10.362 1.00 41.39 271 ASN A CA 1
ATOM 2222 C C . ASN A 1 293 ? -34.396 6.042 8.937 1.00 40.44 271 ASN A C 1
ATOM 2223 O O . ASN A 1 293 ? -34.913 6.641 8.006 1.00 39.54 271 ASN A O 1
ATOM 2228 N N . ALA A 1 294 ? -33.743 4.890 8.777 1.00 40.15 272 ALA A N 1
ATOM 2229 C CA . ALA A 1 294 ? -33.551 4.276 7.465 1.00 38.54 272 ALA A CA 1
ATOM 2230 C C . ALA A 1 294 ? -34.566 3.155 7.155 1.00 38.80 272 ALA A C 1
ATOM 2231 O O . ALA A 1 294 ? -34.487 2.534 6.103 1.00 39.91 272 ALA A O 1
ATOM 2233 N N . ASP A 1 295 ? -35.512 2.918 8.061 1.00 39.38 273 ASP A N 1
ATOM 2234 C CA . ASP A 1 295 ? -36.558 1.880 7.894 1.00 39.19 273 ASP A CA 1
ATOM 2235 C C . ASP A 1 295 ? -37.426 1.947 6.620 1.00 37.46 273 ASP A C 1
ATOM 2236 O O . ASP A 1 295 ? -37.970 0.923 6.229 1.00 39.29 273 ASP A O 1
ATOM 2241 N N . GLY A 1 296 ? -37.579 3.116 5.993 1.00 31.84 274 GLY A N 1
ATOM 2242 C CA . GLY A 1 296 ? -38.397 3.254 4.759 1.00 28.48 274 GLY A CA 1
ATOM 2243 C C . GLY A 1 296 ? -37.645 3.056 3.450 1.00 27.01 274 GLY A C 1
ATOM 2244 O O . GLY A 1 296 ? -38.252 2.948 2.366 1.00 25.78 274 GLY A O 1
ATOM 2245 N N . ASP A 1 297 ? -36.317 3.016 3.521 1.00 24.64 275 ASP A N 1
ATOM 2246 C CA . ASP A 1 297 ? -35.497 2.838 2.323 1.00 24.85 275 ASP A CA 1
ATOM 2247 C C . ASP A 1 297 ? -35.822 1.527 1.612 1.00 22.63 275 ASP A C 1
ATOM 2248 O O . ASP A 1 297 ? -35.887 1.500 0.404 1.00 22.27 275 ASP A O 1
ATOM 2253 N N . SER A 1 298 ? -36.033 0.464 2.367 1.00 25.03 276 SER A N 1
ATOM 2254 C CA . SER A 1 298 ? -36.238 -0.851 1.734 1.00 26.33 276 SER A CA 1
ATOM 2255 C C . SER A 1 298 ? -37.564 -0.883 0.967 1.00 25.02 276 SER A C 1
ATOM 2256 O O . SER A 1 298 ? -37.656 -1.510 -0.089 1.00 24.19 276 SER A O 1
ATOM 2259 N N . SER A 1 299 ? -38.578 -0.176 1.472 1.00 24.65 277 SER A N 1
ATOM 2260 C CA . SER A 1 299 ? -39.876 -0.160 0.793 1.00 22.65 277 SER A CA 1
ATOM 2261 C C . SER A 1 299 ? -39.776 0.495 -0.569 1.00 20.48 277 SER A C 1
ATOM 2262 O O . SER A 1 299 ? -40.213 -0.072 -1.565 1.00 18.51 277 SER A O 1
ATOM 2265 N N . ILE A 1 300 ? -39.201 1.698 -0.634 1.00 18.94 278 ILE A N 1
ATOM 2266 C CA . ILE A 1 300 ? -39.081 2.378 -1.887 1.00 18.34 278 ILE A CA 1
ATOM 2267 C C . ILE A 1 300 ? -38.153 1.615 -2.853 1.00 18.74 278 ILE A C 1
ATOM 2268 O O . ILE A 1 300 ? -38.431 1.564 -4.044 1.00 18.80 278 ILE A O 1
ATOM 2273 N N . LEU A 1 301 ? -37.072 1.028 -2.338 1.00 19.52 279 LEU A N 1
ATOM 2274 C CA . LEU A 1 301 ? -36.183 0.220 -3.194 1.00 20.63 279 LEU A CA 1
ATOM 2275 C C . LEU A 1 301 ? -36.925 -1.013 -3.776 1.00 20.14 279 LEU A C 1
ATOM 2276 O O . LEU A 1 301 ? -36.757 -1.328 -4.962 1.00 20.14 279 LEU A O 1
ATOM 2281 N N . GLU A 1 302 ? -37.768 -1.646 -2.961 1.00 20.04 280 GLU A N 1
ATOM 2282 C CA . GLU A 1 302 ? -38.651 -2.766 -3.450 1.00 19.91 280 GLU A CA 1
ATOM 2283 C C . GLU A 1 302 ? -39.554 -2.305 -4.600 1.00 19.62 280 GLU A C 1
ATOM 2284 O O . GLU A 1 302 ? -39.527 -2.848 -5.694 1.00 19.79 280 GLU A O 1
ATOM 2290 N N . PHE A 1 303 ? -40.328 -1.238 -4.395 1.00 18.48 281 PHE A N 1
ATOM 2291 C CA . PHE A 1 303 ? -41.320 -0.880 -5.383 1.00 17.94 281 PHE A CA 1
ATOM 2292 C C . PHE A 1 303 ? -40.838 -0.176 -6.637 1.00 18.36 281 PHE A C 1
ATOM 2293 O O . PHE A 1 303 ? -41.493 -0.250 -7.691 1.00 17.91 281 PHE A O 1
ATOM 2301 N N . VAL A 1 304 ? -39.707 0.518 -6.528 1.00 18.96 282 VAL A N 1
ATOM 2302 C CA . VAL A 1 304 ? -39.116 1.214 -7.672 1.00 20.18 282 VAL A CA 1
ATOM 2303 C C . VAL A 1 304 ? -38.161 0.278 -8.425 1.00 21.18 282 VAL A C 1
ATOM 2304 O O . VAL A 1 304 ? -38.103 0.361 -9.645 1.00 22.93 282 VAL A O 1
ATOM 2308 N N . PHE A 1 305 ? -37.425 -0.573 -7.708 1.00 21.42 283 PHE A N 1
ATOM 2309 C CA . PHE A 1 305 ? -36.372 -1.416 -8.348 1.00 22.58 283 PHE A CA 1
ATOM 2310 C C . PHE A 1 305 ? -36.553 -2.935 -8.207 1.00 24.23 283 PHE A C 1
ATOM 2311 O O . PHE A 1 305 ? -35.775 -3.702 -8.809 1.00 23.63 283 PHE A O 1
ATOM 2319 N N . ARG A 1 306 ? -37.533 -3.387 -7.425 1.00 22.97 284 ARG A N 1
ATOM 2320 C CA . ARG A 1 306 ? -37.538 -4.794 -6.944 1.00 25.29 284 ARG A CA 1
ATOM 2321 C C . ARG A 1 306 ? -36.150 -5.179 -6.450 1.00 26.79 284 ARG A C 1
ATOM 2322 O O . ARG A 1 306 ? -35.568 -6.210 -6.827 1.00 28.06 284 ARG A O 1
ATOM 2330 N N . TYR A 1 307 ? -35.628 -4.307 -5.600 1.00 26.76 285 TYR A N 1
ATOM 2331 C CA . TYR A 1 307 ? -34.226 -4.321 -5.200 1.00 28.96 285 TYR A CA 1
ATOM 2332 C C . TYR A 1 307 ? -33.852 -5.631 -4.514 1.00 29.14 285 TYR A C 1
ATOM 2333 O O . TYR A 1 307 ? -34.600 -6.130 -3.673 1.00 27.27 285 TYR A O 1
ATOM 2342 N N . ASN A 1 308 ? -32.689 -6.175 -4.870 1.00 31.48 286 ASN A N 1
ATOM 2343 C CA . ASN A 1 308 ? -32.189 -7.398 -4.233 1.00 33.25 286 ASN A CA 1
ATOM 2344 C C . ASN A 1 308 ? -30.698 -7.299 -3.887 1.00 39.16 286 ASN A C 1
ATOM 2345 O O . ASN A 1 308 ? -29.886 -8.110 -4.320 1.00 40.05 286 ASN A O 1
ATOM 2350 N N . GLY A 1 309 ? -30.370 -6.292 -3.083 1.00 40.75 287 GLY A N 1
ATOM 2351 C CA . GLY A 1 309 ? -29.034 -6.093 -2.527 1.00 42.90 287 GLY A CA 1
ATOM 2352 C C . GLY A 1 309 ? -27.901 -5.707 -3.463 1.00 44.41 287 GLY A C 1
ATOM 2353 O O . GLY A 1 309 ? -26.743 -5.719 -3.036 1.00 47.48 287 GLY A O 1
ATOM 2354 N N . GLN A 1 310 ? -28.194 -5.356 -4.715 1.00 44.30 288 GLN A N 1
ATOM 2355 C CA . GLN A 1 310 ? -27.119 -5.038 -5.663 1.00 46.52 288 GLN A CA 1
ATOM 2356 C C . GLN A 1 310 ? -26.549 -3.638 -5.405 1.00 48.83 288 GLN A C 1
ATOM 2357 O O . GLN A 1 310 ? -27.216 -2.805 -4.795 1.00 47.45 288 GLN A O 1
ATOM 2363 N N . PRO A 1 311 ? -25.286 -3.393 -5.811 1.00 50.53 289 PRO A N 1
ATOM 2364 C CA . PRO A 1 311 ? -24.730 -2.036 -5.747 1.00 49.29 289 PRO A CA 1
ATOM 2365 C C . PRO A 1 311 ? -25.586 -0.980 -6.466 1.00 47.11 289 PRO A C 1
ATOM 2366 O O . PRO A 1 311 ? -26.027 -1.196 -7.596 1.00 48.43 289 PRO A O 1
ATOM 2370 N N . LEU A 1 312 ? -25.768 0.165 -5.815 1.00 45.33 290 LEU A N 1
ATOM 2371 C CA . LEU A 1 312 ? -26.761 1.172 -6.229 1.00 45.18 290 LEU A CA 1
ATOM 2372 C C . LEU A 1 312 ? -26.469 1.791 -7.595 1.00 46.25 290 LEU A C 1
ATOM 2373 O O . LEU A 1 312 ? -27.393 2.219 -8.290 1.00 45.07 290 LEU A O 1
ATOM 2378 N N . ASP A 1 313 ? -25.190 1.825 -7.984 1.00 49.75 291 ASP A N 1
ATOM 2379 C CA . ASP A 1 313 ? -24.779 2.407 -9.275 1.00 51.46 291 ASP A CA 1
ATOM 2380 C C . ASP A 1 313 ? -25.038 1.453 -10.436 1.00 48.46 291 ASP A C 1
ATOM 2381 O O . ASP A 1 313 ? -24.943 1.868 -11.586 1.00 48.03 291 ASP A O 1
ATOM 2386 N N . GLU A 1 314 ? -25.327 0.184 -10.134 1.00 49.80 292 GLU A N 1
ATOM 2387 C CA . GLU A 1 314 ? -25.792 -0.790 -11.142 1.00 52.41 292 GLU A CA 1
ATOM 2388 C C . GLU A 1 314 ? -27.281 -0.685 -11.478 1.00 49.38 292 GLU A C 1
ATOM 2389 O O . GLU A 1 314 ? -27.699 -1.200 -12.512 1.00 51.90 292 GLU A O 1
ATOM 2395 N N . LEU A 1 315 ? -28.075 -0.046 -10.617 1.00 45.56 293 LEU A N 1
ATOM 2396 C CA . LEU A 1 315 ? -29.531 0.021 -10.809 1.00 41.70 293 LEU A CA 1
ATOM 2397 C C . LEU A 1 315 ? -29.903 0.957 -11.952 1.00 39.20 293 LEU A C 1
ATOM 2398 O O . LEU A 1 315 ? -29.184 1.917 -12.219 1.00 41.94 293 LEU A O 1
ATOM 2403 N N . PRO A 1 316 ? -31.032 0.693 -12.632 1.00 37.19 294 PRO A N 1
ATOM 2404 C CA . PRO A 1 316 ? -31.394 1.538 -13.772 1.00 36.62 294 PRO A CA 1
ATOM 2405 C C . PRO A 1 316 ? -31.667 2.997 -13.381 1.00 37.48 294 PRO A C 1
ATOM 2406 O O . PRO A 1 316 ? -31.915 3.289 -12.210 1.00 35.28 294 PRO A O 1
ATOM 2410 N N . GLN A 1 317 ? -31.546 3.895 -14.356 1.00 36.75 295 GLN A N 1
ATOM 2411 C CA . GLN A 1 317 ? -31.752 5.329 -14.149 1.00 38.14 295 GLN A CA 1
ATOM 2412 C C . GLN A 1 317 ? -32.539 5.913 -15.312 1.00 36.86 295 GLN A C 1
ATOM 2413 O O . GLN A 1 317 ? -32.332 7.060 -15.692 1.00 37.55 295 GLN A O 1
ATOM 2419 N N . ARG A 1 318 ? -33.455 5.130 -15.870 1.00 37.31 296 ARG A N 1
ATOM 2420 C CA . ARG A 1 318 ? -34.229 5.553 -17.035 1.00 38.19 296 ARG A CA 1
ATOM 2421 C C . ARG A 1 318 ? -35.321 6.585 -16.716 1.00 35.78 296 ARG A C 1
ATOM 2422 O O . ARG A 1 318 ? -35.653 7.411 -17.575 1.00 33.58 296 ARG A O 1
ATOM 2430 N N . SER A 1 319 ? -35.894 6.535 -15.505 1.00 32.12 297 SER A N 1
ATOM 2431 C CA . SER A 1 319 ? -36.967 7.457 -15.121 1.00 29.83 297 SER A CA 1
ATOM 2432 C C . SER A 1 319 ? -36.535 8.435 -14.031 1.00 26.63 297 SER A C 1
ATOM 2433 O O . SER A 1 319 ? -35.578 8.182 -13.281 1.00 26.20 297 SER A O 1
ATOM 2436 N N . SER A 1 320 ? -37.282 9.530 -13.925 1.00 28.88 298 SER A N 1
ATOM 2437 C CA . SER A 1 320 ? -37.009 10.563 -12.908 1.00 28.49 298 SER A CA 1
ATOM 2438 C C . SER A 1 320 ? -37.081 10.032 -11.478 1.00 27.54 298 SER A C 1
ATOM 2439 O O . SER A 1 320 ? -36.273 10.423 -10.631 1.00 28.78 298 SER A O 1
ATOM 2442 N N . LEU A 1 321 ? -37.998 9.091 -11.216 1.00 26.45 299 LEU A N 1
ATOM 2443 C CA . LEU A 1 321 ? -38.071 8.470 -9.899 1.00 24.33 299 LEU A CA 1
ATOM 2444 C C . LEU A 1 321 ? -36.879 7.576 -9.632 1.00 22.61 299 LEU A C 1
ATOM 2445 O O . LEU A 1 321 ? -36.317 7.609 -8.548 1.00 23.13 299 LEU A O 1
ATOM 2450 N N . GLU A 1 322 ? -36.465 6.768 -10.609 1.00 25.11 300 GLU A N 1
ATOM 2451 C CA . GLU A 1 322 ? -35.275 5.926 -10.414 1.00 27.19 300 GLU A CA 1
ATOM 2452 C C . GLU A 1 322 ? -34.064 6.789 -10.036 1.00 27.15 300 GLU A C 1
ATOM 2453 O O . GLU A 1 322 ? -33.374 6.514 -9.060 1.00 27.28 300 GLU A O 1
ATOM 2459 N N . ARG A 1 323 ? -33.869 7.866 -10.780 1.00 29.20 301 ARG A N 1
ATOM 2460 C CA . ARG A 1 323 ? -32.764 8.805 -10.500 1.00 31.00 301 ARG A CA 1
ATOM 2461 C C . ARG A 1 323 ? -32.893 9.446 -9.122 1.00 29.14 301 ARG A C 1
ATOM 2462 O O . ARG A 1 323 ? -31.940 9.469 -8.356 1.00 29.41 301 ARG A O 1
ATOM 2470 N N . ALA A 1 324 ? -34.102 9.882 -8.793 1.00 29.23 302 ALA A N 1
ATOM 2471 C CA . ALA A 1 324 ? -34.397 10.495 -7.486 1.00 27.76 302 ALA A CA 1
ATOM 2472 C C . ALA A 1 324 ? -34.122 9.593 -6.297 1.00 26.36 302 ALA A C 1
ATOM 2473 O O . ALA A 1 324 ? -33.526 10.020 -5.306 1.00 25.51 302 ALA A O 1
ATOM 2475 N N . VAL A 1 325 ? -34.533 8.326 -6.381 1.00 25.15 303 VAL A N 1
ATOM 2476 C CA . VAL A 1 325 ? -34.325 7.425 -5.263 1.00 24.65 303 VAL A CA 1
ATOM 2477 C C . VAL A 1 325 ? -32.835 7.286 -4.946 1.00 24.72 303 VAL A C 1
ATOM 2478 O O . VAL A 1 325 ? -32.422 7.349 -3.787 1.00 24.78 303 VAL A O 1
ATOM 2482 N N . ILE A 1 326 ? -32.046 7.102 -5.996 1.00 27.44 304 ILE A N 1
ATOM 2483 C CA . ILE A 1 326 ? -30.605 6.892 -5.873 1.00 29.14 304 ILE A CA 1
ATOM 2484 C C . ILE A 1 326 ? -29.901 8.195 -5.420 1.00 27.58 304 ILE A C 1
ATOM 2485 O O . ILE A 1 326 ? -29.094 8.173 -4.517 1.00 28.85 304 ILE A O 1
ATOM 2490 N N . ALA A 1 327 ? -30.253 9.317 -6.019 1.00 29.98 305 ALA A N 1
ATOM 2491 C CA . ALA A 1 327 ? -29.617 10.602 -5.648 1.00 29.77 305 ALA A CA 1
ATOM 2492 C C . ALA A 1 327 ? -29.801 10.906 -4.152 1.00 29.94 305 ALA A C 1
ATOM 2493 O O . ALA A 1 327 ? -28.853 11.224 -3.452 1.00 30.48 305 ALA A O 1
ATOM 2495 N N . HIS A 1 328 ? -31.028 10.735 -3.660 1.00 29.29 306 HIS A N 1
ATOM 2496 C CA . HIS A 1 328 ? -31.366 10.992 -2.267 1.00 28.27 306 HIS A CA 1
ATOM 2497 C C . HIS A 1 328 ? -30.577 10.093 -1.308 1.00 29.27 306 HIS A C 1
ATOM 2498 O O . HIS A 1 328 ? -30.065 10.550 -0.295 1.00 30.78 306 HIS A O 1
ATOM 2505 N N . LEU A 1 329 ? -30.476 8.808 -1.632 1.00 27.66 307 LEU A N 1
ATOM 2506 C CA . LEU A 1 329 ? -29.700 7.890 -0.809 1.00 28.73 307 LEU A CA 1
ATOM 2507 C C . LEU A 1 329 ? -28.203 8.203 -0.849 1.00 29.87 307 LEU A C 1
ATOM 2508 O O . LEU A 1 329 ? -27.531 8.108 0.175 1.00 31.51 307 LEU A O 1
ATOM 2513 N N . LYS A 1 330 ? -27.714 8.577 -2.023 1.00 32.12 308 LYS A N 1
ATOM 2514 C CA . LYS A 1 330 ? -26.298 8.928 -2.208 1.00 36.80 308 LYS A CA 1
ATOM 2515 C C . LYS A 1 330 ? -25.923 10.208 -1.458 1.00 37.49 308 LYS A C 1
ATOM 2516 O O . LYS A 1 330 ? -24.795 10.360 -1.003 1.00 40.39 308 LYS A O 1
ATOM 2522 N N . ALA A 1 331 ? -26.880 11.112 -1.299 1.00 36.63 309 ALA A N 1
ATOM 2523 C CA . ALA A 1 331 ? -26.674 12.294 -0.473 1.00 33.77 309 ALA A CA 1
ATOM 2524 C C . ALA A 1 331 ? -26.727 12.028 1.031 1.00 31.93 309 ALA A C 1
ATOM 2525 O O . ALA A 1 331 ? -26.681 12.979 1.810 1.00 33.59 309 ALA A O 1
ATOM 2527 N N . GLY A 1 332 ? -26.827 10.771 1.464 1.00 29.44 310 GLY A N 1
ATOM 2528 C CA . GLY A 1 332 ? -26.890 10.448 2.892 1.00 29.23 310 GLY A CA 1
ATOM 2529 C C . GLY A 1 332 ? -28.246 10.653 3.549 1.00 30.03 310 GLY A C 1
ATOM 2530 O O . GLY A 1 332 ? -28.349 10.727 4.775 1.00 31.34 310 GLY A O 1
ATOM 2531 N N . ARG A 1 333 ? -29.289 10.708 2.731 1.00 28.47 311 ARG A N 1
ATOM 2532 C CA . ARG A 1 333 ? -30.646 10.990 3.180 1.00 28.02 311 ARG A CA 1
ATOM 2533 C C . ARG A 1 333 ? -31.458 9.696 3.040 1.00 28.52 311 ARG A C 1
ATOM 2534 O O . ARG A 1 333 ? -30.979 8.713 2.452 1.00 27.07 311 ARG A O 1
ATOM 2542 N N . HIS A 1 334 ? -32.660 9.698 3.607 1.00 27.83 312 HIS A N 1
ATOM 2543 C CA . HIS A 1 334 ? -33.473 8.493 3.719 1.00 27.17 312 HIS A CA 1
ATOM 2544 C C . HIS A 1 334 ? -34.917 8.758 3.318 1.00 26.25 312 HIS A C 1
ATOM 2545 O O . HIS A 1 334 ? -35.426 9.871 3.458 1.00 23.56 312 HIS A O 1
ATOM 2552 N N . TRP A 1 335 ? -35.563 7.702 2.832 1.00 23.92 313 TRP A N 1
ATOM 2553 C CA . TRP A 1 335 ? -36.948 7.755 2.384 1.00 22.85 313 TRP A CA 1
ATOM 2554 C C . TRP A 1 335 ? -37.795 7.143 3.469 1.00 22.74 313 TRP A C 1
ATOM 2555 O O . TRP A 1 335 ? -37.337 6.251 4.175 1.00 24.76 313 TRP A O 1
ATOM 2566 N N . HIS A 1 336 ? -39.032 7.628 3.637 1.00 21.73 314 HIS A N 1
ATOM 2567 C CA . HIS A 1 336 ? -39.890 7.179 4.718 1.00 22.28 314 HIS A CA 1
ATOM 2568 C C . HIS A 1 336 ? -41.269 6.807 4.197 1.00 22.54 314 HIS A C 1
ATOM 2569 O O . HIS A 1 336 ? -41.849 7.541 3.405 1.00 22.58 314 HIS A O 1
ATOM 2576 N N . MET A 1 337 ? -41.786 5.672 4.650 1.00 21.94 315 MET A N 1
ATOM 2577 C CA . MET A 1 337 ? -43.178 5.327 4.402 1.00 23.11 315 MET A CA 1
ATOM 2578 C C . MET A 1 337 ? -44.031 6.223 5.272 1.00 21.64 315 MET A C 1
ATOM 2579 O O . MET A 1 337 ? -43.782 6.348 6.474 1.00 24.09 315 MET A O 1
ATOM 2584 N N . ARG A 1 338 ? -45.030 6.855 4.686 1.00 18.59 316 ARG A N 1
ATOM 2585 C CA . ARG A 1 338 ? -45.905 7.709 5.459 1.00 17.11 316 ARG A CA 1
ATOM 2586 C C . ARG A 1 338 ? -47.331 7.177 5.416 1.00 16.76 316 ARG A C 1
ATOM 2587 O O . ARG A 1 338 ? -47.698 6.441 4.502 1.00 15.73 316 ARG A O 1
ATOM 2595 N N . THR A 1 339 ? -48.109 7.562 6.417 1.00 16.01 317 THR A N 1
ATOM 2596 C CA . THR A 1 339 ? -49.471 7.097 6.607 1.00 15.46 317 THR A CA 1
ATOM 2597 C C . THR A 1 339 ? -50.439 8.252 6.542 1.00 15.75 317 THR A C 1
ATOM 2598 O O . THR A 1 339 ? -50.174 9.326 7.065 1.00 16.35 317 THR A O 1
ATOM 2602 N N . GLY A 1 340 ? -51.579 8.041 5.899 1.00 13.82 318 GLY A N 1
ATOM 2603 C CA . GLY A 1 340 ? -52.595 9.047 5.849 1.00 13.64 318 GLY A CA 1
ATOM 2604 C C . GLY A 1 340 ? -53.923 8.527 5.436 1.00 13.32 318 GLY A C 1
ATOM 2605 O O . GLY A 1 340 ? -54.113 7.307 5.284 1.00 12.48 318 GLY A O 1
ATOM 2606 N N . PHE A 1 341 ? -54.852 9.440 5.240 1.00 12.76 319 PHE A N 1
ATOM 2607 C CA . PHE A 1 341 ? -56.185 9.063 4.807 1.00 13.69 319 PHE A CA 1
ATOM 2608 C C . PHE A 1 341 ? -56.763 10.010 3.781 1.00 13.65 319 PHE A C 1
ATOM 2609 O O . PHE A 1 341 ? -56.332 11.168 3.649 1.00 12.99 319 PHE A O 1
ATOM 2617 N N . VAL A 1 342 ? -57.784 9.505 3.081 1.00 13.15 320 VAL A N 1
ATOM 2618 C CA . VAL A 1 342 ? -58.695 10.327 2.288 1.00 14.02 320 VAL A CA 1
ATOM 2619 C C . VAL A 1 342 ? -60.120 9.925 2.561 1.00 14.24 320 VAL A C 1
ATOM 2620 O O . VAL A 1 342 ? -60.425 8.731 2.698 1.00 12.88 320 VAL A O 1
ATOM 2624 N N . LYS A 1 343 ? -61.007 10.913 2.625 1.00 14.78 321 LYS A N 1
ATOM 2625 C CA . LYS A 1 343 ? -62.424 10.644 2.798 1.00 16.78 321 LYS A CA 1
ATOM 2626 C C . LYS A 1 343 ? -62.971 10.045 1.499 1.00 16.39 321 LYS A C 1
ATOM 2627 O O . LYS A 1 343 ? -62.618 10.505 0.415 1.00 17.72 321 LYS A O 1
ATOM 2633 N N . LEU A 1 344 ? -63.807 9.024 1.602 1.00 15.54 322 LEU A N 1
ATOM 2634 C CA . LEU A 1 344 ? -64.335 8.354 0.423 1.00 15.43 322 LEU A CA 1
ATOM 2635 C C . LEU A 1 344 ? -65.501 9.173 -0.108 1.00 15.89 322 LEU A C 1
ATOM 2636 O O . LEU A 1 344 ? -66.349 9.615 0.677 1.00 16.47 322 LEU A O 1
ATOM 2641 N N . PRO A 1 345 ? -65.591 9.314 -1.438 1.00 15.79 323 PRO A N 1
ATOM 2642 C CA . PRO A 1 345 ? -66.758 9.966 -2.038 1.00 17.19 323 PRO A CA 1
ATOM 2643 C C . PRO A 1 345 ? -68.037 9.264 -1.621 1.00 18.52 323 PRO A C 1
ATOM 2644 O O . PRO A 1 345 ? -68.088 8.014 -1.504 1.00 19.30 323 PRO A O 1
#

Sequence (323 aa):
MMDPETVRIALGLEERTAAWLTELDELGPPAEPVRLPRGEEARDLLRRLEVPELDAEEIVAAAPDPDRDPALWWLLERTHHAIVRHMGDHRAKPRGGPPLPYEGGAAARYFHVYVFLATVPAVRRFHAERGIPDEVGWEETLTQLGELVAIHRRRKYGQGGMNMMQAWTTYHLRGILYRLGRLQFSLATGKDGTPHLGLAVPEWGGPLLPKAYDEESLHRRARPFFDRHFPEHGARVAWWGSSSWMLDPQLEEYLTEDSNIIQLARFWTLTDSAPEPGNADGDSSILEFVFRYNGQPLDELPQRSSLERAVIAHLKAGRHWHMRTGFVKLP

Nearest PDB structures (foldseek):
  6iix-assembly1_A  TM=1.003E+00  e=4.521E-62  Actinoplanes teichomyceticus
  4mfq-assembly1_A  TM=1.002E+00  e=1.010E-59  Actinoplanes teichomyceticus
  4q38-assembly1_A  TM=1.001E+00  e=1.557E-59  Actinoplanes teichomyceticus
  4mfz-assembly1_A  TM=9.736E-01  e=7.719E-46  Nonomuraea gerenzanensis
  6c9m-assembly2_D  TM=4.741E-01  e=3.500E-01  Homo sapiens

CATH classification: 3.40.630.120

InterPro domains:
  IPR041273 N-acyltransferase, N-terminal domain [PF18082] (40-171)
  IPR041644 GNAT-like C-terminal domain [PF18164] (173-319)

Organism: Actinoplanes teichomyceticus (NCBI:txid1867)

Solvent-accessible surface area: 15437 Å² total; per-residue (Å²): 110,72,22,74,66,0,31,117,69,30,50,10,94,139,204,12,36,78,24,0,66,52,0,58,147,48,9,76,15,109,124,90,19,150,9,8,103,36,133,87,2,45,88,29,0,119,139,0,88,5,44,92,98,3,2,98,53,0,32,85,28,19,1,27,61,125,187,43,63,9,11,25,15,1,0,35,28,1,15,34,4,7,35,84,49,46,22,51,39,168,21,162,46,110,4,19,25,76,5,38,80,164,49,31,25,14,6,51,0,2,10,0,3,3,0,3,8,0,6,68,14,0,41,133,20,0,75,137,72,46,8,52,92,130,25,0,38,72,1,0,14,14,0,0,4,8,0,21,7,2,57,130,46,71,61,68,1,0,3,52,70,15,51,61,4,3,53,0,2,5,0,0,2,0,25,6,23,22,0,2,0,10,8,19,40,11,223,119,39,74,38,13,1,16,28,26,50,2,65,78,57,41,95,17,98,47,179,34,12,70,83,0,13,92,100,0,58,76,21,3,61,197,35,2,91,118,20,36,4,114,38,0,105,10,67,25,28,34,16,6,51,44,1,105,110,58,17,92,110,117,21,34,27,7,60,8,28,147,143,31,70,58,85,54,98,86,47,128,105,58,58,52,120,5,18,79,20,0,16,35,102,27,24,21,51,78,59,67,80,58,112,129,10,75,78,196,37,58,30,20,111,4,0,4,51,0,30,123,71,60,88,44,2,15,88,21,37,1,67,10,135,3,68